Protein AF-0000000079626453 (afdb_homodimer)

Solvent-accessible surface area (backbone atoms only — not comparable to full-atom values): 11562 Å² total; per-residue (Å²): 127,90,68,77,88,69,75,55,65,27,82,83,72,41,66,35,32,84,44,73,35,74,47,90,89,42,62,71,36,34,29,32,26,29,63,34,60,88,45,90,85,46,85,47,57,88,36,72,42,75,69,50,76,83,73,51,73,63,58,44,51,49,51,51,49,52,51,50,51,42,52,50,51,54,51,48,48,53,50,49,52,51,52,53,50,51,52,51,51,50,53,53,52,55,50,56,71,74,100,127,91,68,78,89,69,73,55,66,27,84,82,72,40,64,34,32,83,46,71,35,76,48,90,90,41,62,70,35,33,28,34,27,30,61,35,58,87,46,89,85,46,85,49,57,88,38,73,43,75,69,48,75,84,74,52,72,63,61,43,51,49,50,51,48,51,52,50,51,42,51,50,50,52,52,50,48,53,52,49,52,52,51,51,50,52,51,53,49,52,53,52,50,56,48,56,71,74,99

Nearest PDB structures (foldseek):
  7jl5-assembly1_A  TM=8.145E-01  e=2.623E-02  Homo sapiens
  7fik-assembly1_B  TM=3.504E-01  e=2.185E+00  Xenopus laevis
  7jl5-assembly1_A  TM=8.143E-01  e=2.623E-02  Homo sapiens
  7fik-assembly1_B  TM=3.508E-01  e=2.185E+00  Xenopus laevis

pLDDT: mean 92.86, std 7.25, range [56.44, 98.44]

Organism: Gossypium tomentosum (NCBI:txid34277)

Foldseek 3Di:
DPDDPDFDAFPVRHGWDKDADCDLQGHRWIKTFFPCVVPPPDDGDPDIGTPDDGDDPVVSVVVVVVVVVVVVVVVVVVVVVVVVVVVVVVVVVVVVVVD/DPDDPDFDAFPVRHGWDKDADCDLQGHRWIKTFFPCVVPPPDDGDPDIGTPDDGDDPVVSVVVVVVVVVVVVVVVVVVVVVVVVVVVVVVVVVVVVVVD

Structure (mmCIF, N/CA/C/O backbone):
data_AF-0000000079626453-model_v1
#
loop_
_entity.id
_entity.type
_entity.pdbx_description
1 polymer 'GRF-type domain-containing protein'
#
loop_
_atom_site.group_PDB
_atom_site.id
_atom_site.type_symbol
_atom_site.label_atom_id
_atom_site.label_alt_id
_atom_site.label_comp_id
_atom_site.label_asym_id
_atom_site.label_entity_id
_atom_site.label_seq_id
_atom_site.pdbx_PDB_ins_code
_atom_site.Cartn_x
_atom_site.Cartn_y
_atom_site.Cartn_z
_atom_site.occupancy
_atom_site.B_iso_or_equiv
_atom_site.auth_seq_id
_atom_site.auth_comp_id
_atom_site.auth_asym_id
_atom_site.auth_atom_id
_atom_site.pdbx_PDB_model_num
ATOM 1 N N . MET A 1 1 ? -6.355 3.498 17.141 1 56.44 1 MET A N 1
ATOM 2 C CA . MET A 1 1 ? -7.23 4.184 16.188 1 56.44 1 MET A CA 1
ATOM 3 C C . MET A 1 1 ? -8.094 5.223 16.906 1 56.44 1 MET A C 1
ATOM 5 O O . MET A 1 1 ? -8.688 4.934 17.938 1 56.44 1 MET A O 1
ATOM 9 N N . ASP A 1 2 ? -7.734 6.551 16.688 1 68.75 2 ASP A N 1
ATOM 10 C CA . ASP A 1 2 ? -8.5 7.594 17.375 1 68.75 2 ASP A CA 1
ATOM 11 C C . ASP A 1 2 ? -9.992 7.469 17.078 1 68.75 2 ASP A C 1
ATOM 13 O O . ASP A 1 2 ? -10.398 7.48 15.914 1 68.75 2 ASP A O 1
ATOM 17 N N . MET A 1 3 ? -10.656 6.875 17.891 1 76.25 3 MET A N 1
ATOM 18 C CA . MET A 1 3 ? -12.109 6.785 17.781 1 76.25 3 MET A CA 1
ATOM 19 C C . MET A 1 3 ? -12.75 8.164 17.828 1 76.25 3 MET A C 1
ATOM 21 O O . MET A 1 3 ? -12.273 9.047 18.562 1 76.25 3 MET A O 1
ATOM 25 N N . PRO A 1 4 ? -13.719 8.344 16.875 1 82.38 4 PRO A N 1
ATOM 26 C CA . PRO A 1 4 ? -14.383 9.648 16.891 1 82.38 4 PRO A CA 1
ATOM 27 C C . PRO A 1 4 ? -15.078 9.938 18.219 1 82.38 4 PRO A C 1
ATOM 29 O O . PRO A 1 4 ? -15.742 9.062 18.781 1 82.38 4 PRO A O 1
ATOM 32 N N . GLU A 1 5 ? -14.844 10.961 18.812 1 84.81 5 GLU A N 1
ATOM 33 C CA . GLU A 1 5 ? -15.461 11.375 20.078 1 84.81 5 GLU A CA 1
ATOM 34 C C . GLU A 1 5 ? -16.953 11.672 19.891 1 84.81 5 GLU A C 1
ATOM 36 O O . GLU A 1 5 ? -17.766 11.359 20.75 1 84.81 5 GLU A O 1
ATOM 41 N N . VAL A 1 6 ? -17.266 12.266 18.875 1 91.06 6 VAL A N 1
ATOM 42 C CA . VAL A 1 6 ? -18.641 12.648 18.594 1 91.06 6 VAL A CA 1
ATOM 43 C C . VAL A 1 6 ? -19.047 12.109 17.219 1 91.06 6 VAL A C 1
ATOM 45 O O . VAL A 1 6 ? -18.328 12.281 16.234 1 91.06 6 VAL A O 1
ATOM 48 N N . ILE A 1 7 ? -20.094 11.414 17.281 1 95.06 7 ILE A N 1
ATOM 49 C CA . ILE A 1 7 ? -20.656 10.945 16.016 1 95.06 7 ILE A CA 1
ATOM 50 C C . ILE A 1 7 ? -21.75 11.898 15.555 1 95.06 7 ILE A C 1
ATOM 52 O O . ILE A 1 7 ? -22.766 12.062 16.234 1 95.06 7 ILE A O 1
ATOM 56 N N . PRO A 1 8 ? -21.531 12.5 14.43 1 96.69 8 PRO A N 1
ATOM 57 C CA . PRO A 1 8 ? -22.547 13.438 13.938 1 96.69 8 PRO A CA 1
ATOM 58 C C . PRO A 1 8 ? -23.844 12.75 13.539 1 96.69 8 PRO A C 1
ATOM 60 O O . PRO A 1 8 ? -23.875 11.523 13.383 1 96.69 8 PRO A O 1
ATOM 63 N N . VAL A 1 9 ? -24.891 13.602 13.516 1 96.94 9 VAL A N 1
ATOM 64 C CA . VAL A 1 9 ? -26.203 13.125 13.086 1 96.94 9 VAL A CA 1
ATOM 65 C C . VAL A 1 9 ? -26.422 13.477 11.617 1 96.94 9 VAL A C 1
ATOM 67 O O . VAL A 1 9 ? -26.156 14.609 11.195 1 96.94 9 VAL A O 1
ATOM 70 N N . CYS A 1 10 ? -26.766 12.422 10.836 1 97.44 10 CYS A N 1
ATOM 71 C CA . CYS A 1 10 ? -26.984 12.688 9.422 1 97.44 10 CYS A CA 1
ATOM 72 C C . CYS A 1 10 ? -28.312 13.414 9.203 1 97.44 10 CYS A C 1
ATOM 74 O O . CYS A 1 10 ? -28.969 13.805 10.172 1 97.44 10 CYS A O 1
ATOM 76 N N . PHE A 1 11 ? -28.703 13.641 7.938 1 96.94 11 PHE A N 1
ATOM 77 C CA . PHE A 1 11 ? -29.875 14.438 7.633 1 96.94 11 PHE A CA 1
ATOM 78 C C . PHE A 1 11 ? -31.156 13.68 7.977 1 96.94 11 PHE A C 1
ATOM 80 O O . PHE A 1 11 ? -32.219 14.273 8.086 1 96.94 11 PHE A O 1
ATOM 87 N N . CYS A 1 12 ? -31.031 12.367 8.156 1 95.19 12 CYS A N 1
ATOM 88 C CA . CYS A 1 12 ? -32.156 11.531 8.492 1 95.19 12 CYS A CA 1
ATOM 89 C C . CYS A 1 12 ? -32.469 11.57 9.992 1 95.19 12 CYS A C 1
ATOM 91 O O . CYS A 1 12 ? -33.5 11.078 10.445 1 95.19 12 CYS A O 1
ATOM 93 N N . GLY A 1 13 ? -31.578 12.117 10.734 1 95.62 13 GLY A N 1
ATOM 94 C CA . GLY A 1 13 ? -31.75 12.156 12.18 1 95.62 13 GLY A CA 1
ATOM 95 C C . GLY A 1 13 ? -31.125 10.969 12.883 1 95.62 13 GLY A C 1
ATOM 96 O O . GLY A 1 13 ? -31.391 10.727 14.062 1 95.62 13 GLY A O 1
ATOM 97 N N . ASP A 1 14 ? -30.281 10.25 12.234 1 95.19 14 ASP A N 1
ATOM 98 C CA . ASP A 1 14 ? -29.609 9.078 12.781 1 95.19 14 ASP A CA 1
ATOM 99 C C . ASP A 1 14 ? -28.109 9.312 12.891 1 95.19 14 ASP A C 1
ATOM 101 O O . ASP A 1 14 ? -27.547 10.18 12.219 1 95.19 14 ASP A O 1
ATOM 105 N N . PRO A 1 15 ? -27.547 8.578 13.828 1 95.88 15 PRO A N 1
ATOM 106 C CA . PRO A 1 15 ? -26.078 8.672 13.875 1 95.88 15 PRO A CA 1
ATOM 107 C C . PRO A 1 15 ? -25.422 8.289 12.547 1 95.88 15 PRO A C 1
ATOM 109 O O . PRO A 1 15 ? -25.812 7.297 11.93 1 95.88 15 PRO A O 1
ATOM 112 N N . ALA A 1 16 ? -24.453 9.172 12.094 1 97 16 ALA A N 1
ATOM 113 C CA . ALA A 1 16 ? -23.734 8.914 10.844 1 97 16 ALA A CA 1
ATOM 114 C C . ALA A 1 16 ? -22.797 7.73 10.984 1 97 16 ALA A C 1
ATOM 116 O O . ALA A 1 16 ? -22.469 7.312 12.094 1 97 16 ALA A O 1
ATOM 117 N N . LYS A 1 17 ? -22.406 7.141 9.875 1 95.69 17 LYS A N 1
ATOM 118 C CA . LYS A 1 17 ? -21.484 6.016 9.82 1 95.69 17 LYS A CA 1
ATOM 119 C C . LYS A 1 17 ? -20.094 6.465 9.367 1 95.69 17 LYS A C 1
ATOM 121 O O . LYS A 1 17 ? -19.969 7.277 8.445 1 95.69 17 LYS A O 1
ATOM 126 N N . LEU A 1 18 ? -19.078 6.023 10.117 1 96.06 18 LEU A N 1
ATOM 127 C CA . LEU A 1 18 ? -17.703 6.316 9.734 1 96.06 18 LEU A CA 1
ATOM 128 C C . LEU A 1 18 ? -17.203 5.309 8.711 1 96.06 18 LEU A C 1
ATOM 130 O O . LEU A 1 18 ? -17.141 4.105 8.984 1 96.06 18 LEU A O 1
ATOM 134 N N . SER A 1 19 ? -16.875 5.828 7.492 1 95.12 19 SER A N 1
ATOM 135 C CA . SER A 1 19 ? -16.375 5 6.402 1 95.12 19 SER A CA 1
ATOM 136 C C . SER A 1 19 ? -14.992 5.465 5.945 1 95.12 19 SER A C 1
ATOM 138 O O . SER A 1 19 ? -14.484 6.473 6.434 1 95.12 19 SER A O 1
ATOM 140 N N . MET A 1 20 ? -14.383 4.602 5.086 1 95.62 20 MET A N 1
ATOM 141 C CA . MET A 1 20 ? -13.062 4.93 4.547 1 95.62 20 MET A CA 1
ATOM 142 C C . MET A 1 20 ? -13.125 5.094 3.033 1 95.62 20 MET A C 1
ATOM 144 O O . MET A 1 20 ? -13.734 4.277 2.338 1 95.62 20 MET A O 1
ATOM 148 N N . SER A 1 21 ? -12.586 6.168 2.539 1 97.12 21 SER A N 1
ATOM 149 C CA . SER A 1 21 ? -12.516 6.422 1.103 1 97.12 21 SER A CA 1
ATOM 150 C C . SER A 1 21 ? -11.32 5.711 0.475 1 97.12 21 SER A C 1
ATOM 152 O O . SER A 1 21 ? -10.234 5.695 1.051 1 97.12 21 SER A O 1
ATOM 154 N N . TRP A 1 22 ? -11.516 5.199 -0.709 1 96.38 22 TRP A N 1
ATOM 155 C CA . TRP A 1 22 ? -10.43 4.582 -1.465 1 96.38 22 TRP A CA 1
ATOM 156 C C . TRP A 1 22 ? -10.383 5.125 -2.887 1 96.38 22 TRP A C 1
ATOM 158 O O . TRP A 1 22 ? -9.859 4.469 -3.793 1 96.38 22 TRP A O 1
ATOM 168 N N . SER A 1 23 ? -10.969 6.316 -3.008 1 96.06 23 SER A N 1
ATOM 169 C CA . SER A 1 23 ? -10.844 6.992 -4.297 1 96.06 23 SER A CA 1
ATOM 170 C C . SER A 1 23 ? -9.406 7.434 -4.555 1 96.06 23 SER A C 1
ATOM 172 O O . SER A 1 23 ? -8.609 7.539 -3.621 1 96.06 23 SER A O 1
ATOM 174 N N . ASP A 1 24 ? -8.992 7.801 -5.742 1 95.44 24 ASP A N 1
ATOM 175 C CA . ASP A 1 24 ? -7.633 8.203 -6.094 1 95.44 24 ASP A CA 1
ATOM 176 C C . ASP A 1 24 ? -7.246 9.5 -5.387 1 95.44 24 ASP A C 1
ATOM 178 O O . ASP A 1 24 ? -6.074 9.719 -5.07 1 95.44 24 ASP A O 1
ATOM 182 N N . ASP A 1 25 ? -8.172 10.258 -5.133 1 95.81 25 ASP A N 1
ATOM 183 C CA . ASP A 1 25 ? -7.887 11.57 -4.562 1 95.81 25 ASP A CA 1
ATOM 184 C C . ASP A 1 25 ? -7.777 11.492 -3.039 1 95.81 25 ASP A C 1
ATOM 186 O O . ASP A 1 25 ? -7.137 12.344 -2.416 1 95.81 25 ASP A O 1
ATOM 190 N N . ASN A 1 26 ? -8.422 10.523 -2.416 1 96.62 26 ASN A N 1
ATOM 191 C CA . ASN A 1 26 ? -8.484 10.453 -0.96 1 96.62 26 ASN A CA 1
ATOM 192 C C . ASN A 1 26 ? -8.391 9.008 -0.47 1 96.62 26 ASN A C 1
ATOM 194 O O . ASN A 1 26 ? -9.266 8.539 0.254 1 96.62 26 ASN A O 1
ATOM 198 N N . PRO A 1 27 ? -7.32 8.367 -0.807 1 97.19 27 PRO A N 1
ATOM 199 C CA . PRO A 1 27 ? -7.211 6.977 -0.349 1 97.19 27 PRO A CA 1
ATOM 200 C C . PRO A 1 27 ? -6.961 6.871 1.154 1 97.19 27 PRO A C 1
ATOM 202 O O . PRO A 1 27 ? -6.055 7.523 1.682 1 97.19 27 PRO A O 1
ATOM 205 N N . GLY A 1 28 ? -7.809 6.105 1.806 1 96.19 28 GLY A N 1
ATOM 206 C CA . GLY A 1 28 ? -7.594 5.832 3.219 1 96.19 28 GLY A CA 1
ATOM 207 C C . GLY A 1 28 ? -8.148 6.914 4.125 1 96.19 28 GLY A C 1
ATOM 208 O O . GLY A 1 28 ? -8.031 6.824 5.352 1 96.19 28 GLY A O 1
ATOM 209 N N . ARG A 1 29 ? -8.695 7.996 3.561 1 96.5 29 ARG A N 1
ATOM 210 C CA . ARG A 1 29 ? -9.266 9.078 4.352 1 96.5 29 ARG A CA 1
ATOM 211 C C . ARG A 1 29 ? -10.656 8.711 4.863 1 96.5 29 ARG A C 1
ATOM 213 O O . ARG A 1 29 ? -11.469 8.156 4.121 1 96.5 29 ARG A O 1
ATOM 220 N N . ARG A 1 30 ? -10.891 9.094 6.098 1 96.81 30 ARG A N 1
ATOM 221 C CA . ARG A 1 30 ? -12.18 8.719 6.68 1 96.81 30 ARG A CA 1
ATOM 222 C C . ARG A 1 30 ? -13.195 9.852 6.547 1 96.81 30 ARG A C 1
ATOM 224 O O . ARG A 1 30 ? -12.82 11.023 6.52 1 96.81 30 ARG A O 1
ATOM 231 N N . PHE A 1 31 ? -14.477 9.383 6.484 1 97.44 31 PHE A N 1
ATOM 232 C CA . PHE A 1 31 ? -15.578 10.328 6.379 1 97.44 31 PHE A CA 1
ATOM 233 C C . PHE A 1 31 ? -16.828 9.766 7.039 1 97.44 31 PHE A C 1
ATOM 235 O O . PHE A 1 31 ? -16.969 8.555 7.199 1 97.44 31 PHE A O 1
ATOM 242 N N . PHE A 1 32 ? -17.656 10.641 7.465 1 97.56 32 PHE A N 1
ATOM 243 C CA . PHE A 1 32 ? -18.984 10.281 7.953 1 97.56 32 PHE A CA 1
ATOM 244 C C . PHE A 1 32 ? -20.016 10.359 6.836 1 97.56 32 PHE A C 1
ATOM 246 O O . PHE A 1 32 ? -20.031 11.328 6.066 1 97.56 32 PHE A O 1
ATOM 253 N N . GLY A 1 33 ? -20.781 9.273 6.75 1 97.19 33 GLY A N 1
ATOM 254 C CA . GLY A 1 33 ? -21.938 9.234 5.852 1 97.19 33 GLY A CA 1
ATOM 255 C C . GLY A 1 33 ? -23.172 8.648 6.496 1 97.19 33 GLY A C 1
ATOM 256 O O . GLY A 1 33 ? -23.125 8.18 7.633 1 97.19 33 GLY A O 1
ATOM 257 N N . CYS A 1 34 ? -24.188 8.758 5.711 1 97.56 34 CYS A N 1
ATOM 258 C CA . CYS A 1 34 ? -25.453 8.211 6.199 1 97.56 34 CYS A CA 1
ATOM 259 C C . CYS A 1 34 ? -25.312 6.715 6.473 1 97.56 34 CYS A C 1
ATOM 261 O O . CYS A 1 34 ? -24.75 5.98 5.664 1 97.56 34 CYS A O 1
ATOM 263 N N . ASN A 1 35 ? -25.859 6.363 7.59 1 93.94 35 ASN A N 1
ATOM 264 C CA . ASN A 1 35 ? -25.75 4.973 8.016 1 93.94 35 ASN A CA 1
ATOM 265 C C . ASN A 1 35 ? -26.594 4.043 7.145 1 93.94 35 ASN A C 1
ATOM 267 O O . ASN A 1 35 ? -26.422 2.824 7.18 1 93.94 35 ASN A O 1
ATOM 271 N N . GLN A 1 36 ? -27.375 4.668 6.316 1 93.25 36 GLN A N 1
ATOM 272 C CA . GLN A 1 36 ? -28.234 3.865 5.453 1 93.25 36 GLN A CA 1
ATOM 273 C C . GLN A 1 36 ? -27.578 3.619 4.098 1 93.25 36 GLN A C 1
ATOM 275 O O . GLN A 1 36 ? -28.172 2.984 3.223 1 93.25 36 GLN A O 1
ATOM 280 N N . PHE A 1 37 ? -26.438 4.191 3.973 1 88.94 37 PHE A N 1
ATOM 281 C CA . PHE A 1 37 ? -25.734 3.943 2.721 1 88.94 37 PHE A CA 1
ATOM 282 C C . PHE A 1 37 ? -25.531 2.451 2.5 1 88.94 37 PHE A C 1
ATOM 284 O O . PHE A 1 37 ? -25.016 1.753 3.379 1 88.94 37 PHE A O 1
ATOM 291 N N . GLY A 1 38 ? -25.984 1.996 1.421 1 85.44 38 GLY A N 1
ATOM 292 C CA . GLY A 1 38 ? -25.906 0.581 1.097 1 85.44 38 GLY A CA 1
ATOM 293 C C . GLY A 1 38 ? -27.109 -0.211 1.555 1 85.44 38 GLY A C 1
ATOM 294 O O . GLY A 1 38 ? -27.203 -1.417 1.318 1 85.44 38 GLY A O 1
ATOM 295 N N . SER A 1 39 ? -27.922 0.465 2.262 1 85.94 39 SER A N 1
ATOM 296 C CA . SER A 1 39 ? -29.141 -0.212 2.725 1 85.94 39 SER A CA 1
ATOM 297 C C . SER A 1 39 ? -30.078 -0.506 1.565 1 85.94 39 SER A C 1
ATOM 299 O O . SER A 1 39 ? -30.188 0.284 0.625 1 85.94 39 SER A O 1
ATOM 301 N N . ARG A 1 40 ? -30.672 -1.672 1.644 1 88.62 40 ARG A N 1
ATOM 302 C CA . ARG A 1 40 ? -31.672 -2.037 0.644 1 88.62 40 ARG A CA 1
ATOM 303 C C . ARG A 1 40 ? -33.062 -1.521 1.034 1 88.62 40 ARG A C 1
ATOM 305 O O . ARG A 1 40 ? -33.938 -1.449 0.196 1 88.62 40 ARG A O 1
ATOM 312 N N . PHE A 1 41 ? -33.25 -1.115 2.186 1 85.56 41 PHE A N 1
ATOM 313 C CA . PHE A 1 41 ? -34.562 -0.842 2.729 1 85.56 41 PHE A CA 1
ATOM 314 C C . PHE A 1 41 ? -34.844 0.655 2.73 1 85.56 41 PHE A C 1
ATOM 316 O O . PHE A 1 41 ? -36 1.074 2.504 1 85.56 41 PHE A O 1
ATOM 323 N N . ARG A 1 42 ? -33.875 1.524 2.967 1 87.44 42 ARG A N 1
ATOM 324 C CA . ARG A 1 42 ? -34.062 2.969 3.064 1 87.44 42 ARG A CA 1
ATOM 325 C C . ARG A 1 42 ? -33.062 3.715 2.191 1 87.44 42 ARG A C 1
ATOM 327 O O . ARG A 1 42 ? -31.875 3.369 2.162 1 87.44 42 ARG A O 1
ATOM 334 N N . LYS A 1 43 ? -33.656 4.688 1.516 1 91.56 43 LYS A N 1
ATOM 335 C CA . LYS A 1 43 ? -32.781 5.539 0.708 1 91.56 43 LYS A CA 1
ATOM 336 C C . LYS A 1 43 ? -31.875 6.383 1.589 1 91.56 43 LYS A C 1
ATOM 338 O O . LYS A 1 43 ? -32.344 7.035 2.527 1 91.56 43 LYS A O 1
ATOM 343 N N . PRO A 1 44 ? -30.641 6.301 1.377 1 94.25 44 PRO A N 1
ATOM 344 C CA . PRO A 1 44 ? -29.719 7.113 2.184 1 94.25 44 PRO A CA 1
ATOM 345 C C . PRO A 1 44 ? -29.844 8.609 1.886 1 94.25 44 PRO A C 1
ATOM 347 O O . PRO A 1 44 ? -30.234 8.992 0.777 1 94.25 44 PRO A O 1
ATOM 350 N N . CYS A 1 45 ? -29.641 9.352 2.885 1 96.75 45 CYS A N 1
ATOM 351 C CA . CYS A 1 45 ? -29.547 10.781 2.627 1 96.75 45 CYS A CA 1
ATOM 352 C C . CYS A 1 45 ? -28.172 11.133 2.059 1 96.75 45 CYS A C 1
ATOM 354 O O . CYS A 1 45 ? -27.344 10.25 1.838 1 96.75 45 CYS A O 1
ATOM 356 N N . ARG A 1 46 ? -27.984 12.477 1.801 1 95.69 46 ARG A N 1
ATOM 357 C CA . ARG A 1 46 ? -26.75 12.891 1.134 1 95.69 46 ARG A CA 1
ATOM 358 C C . ARG A 1 46 ? -25.766 13.508 2.127 1 95.69 46 ARG A C 1
ATOM 360 O O . ARG A 1 46 ? -24.953 14.352 1.755 1 95.69 46 ARG A O 1
ATOM 367 N N . PHE A 1 47 ? -25.953 13.148 3.4 1 97.75 47 PHE A N 1
ATOM 368 C CA . PHE A 1 47 ? -25.047 13.656 4.414 1 97.75 47 PHE A CA 1
ATOM 369 C C . PHE A 1 47 ? -23.625 13.172 4.156 1 97.75 47 PHE A C 1
ATOM 371 O O . PHE A 1 47 ? -23.406 11.984 3.91 1 97.75 47 PHE A O 1
ATOM 378 N N . PHE A 1 48 ? -22.703 14.047 4.234 1 97.94 48 PHE A N 1
ATOM 379 C CA . PHE A 1 48 ? -21.281 13.75 4.039 1 97.94 48 PHE A CA 1
ATOM 380 C C . PHE A 1 48 ? -20.406 14.758 4.773 1 97.94 48 PHE A C 1
ATOM 382 O O . PHE A 1 48 ? -20.641 15.969 4.68 1 97.94 48 PHE A O 1
ATOM 389 N N . SER A 1 49 ? -19.453 14.156 5.555 1 97 49 SER A N 1
ATOM 390 C CA . SER A 1 49 ? -18.5 15.016 6.242 1 97 49 SER A CA 1
ATOM 391 C C . SER A 1 49 ? -17.156 14.312 6.426 1 97 49 SER A C 1
ATOM 393 O O . SER A 1 49 ? -17.094 13.219 6.984 1 97 49 SER A O 1
ATOM 395 N N . TRP A 1 50 ? -16.125 15.109 6.02 1 96.94 50 TRP A N 1
ATOM 396 C CA . TRP A 1 50 ? -14.812 14.523 6.23 1 96.94 50 TRP A CA 1
ATOM 397 C C . TRP A 1 50 ? -14.469 14.469 7.715 1 96.94 50 TRP A C 1
ATOM 399 O O . TRP A 1 50 ? -14.75 15.414 8.453 1 96.94 50 TRP A O 1
ATOM 409 N N . PHE A 1 51 ? -13.984 13.305 8.102 1 96.31 51 PHE A N 1
ATOM 410 C CA . PHE A 1 51 ? -13.492 13.148 9.461 1 96.31 51 PHE A CA 1
ATOM 411 C C . PHE A 1 51 ? -12.008 13.484 9.547 1 96.31 51 PHE A C 1
ATOM 413 O O . PHE A 1 51 ? -11.578 14.195 10.461 1 96.31 51 PHE A O 1
ATOM 420 N N . ASP A 1 52 ? -11.234 13.016 8.555 1 95.38 52 ASP A N 1
ATOM 421 C CA . ASP A 1 52 ? -9.789 13.25 8.508 1 95.38 52 ASP A CA 1
ATOM 422 C C . ASP A 1 52 ? -9.453 14.453 7.625 1 95.38 52 ASP A C 1
ATOM 424 O O . ASP A 1 52 ? -10.195 14.766 6.688 1 95.38 52 ASP A O 1
ATOM 428 N N . PRO A 1 53 ? -8.344 15.117 7.98 1 93.56 53 PRO A N 1
ATOM 429 C CA . PRO A 1 53 ? -7.871 16.172 7.074 1 93.56 53 PRO A CA 1
ATOM 430 C C . PRO A 1 53 ? -7.379 15.617 5.738 1 93.56 53 PRO A C 1
ATOM 432 O O . PRO A 1 53 ? -7.211 14.406 5.59 1 93.56 53 PRO A O 1
ATOM 435 N N . PRO A 1 54 ? -7.223 16.547 4.762 1 94.38 54 PRO A N 1
ATOM 436 C CA . PRO A 1 54 ? -6.684 16.094 3.475 1 94.38 54 PRO A CA 1
ATOM 437 C C . PRO A 1 54 ? -5.277 15.516 3.596 1 94.38 54 PRO A C 1
ATOM 439 O O . PRO A 1 54 ? -4.52 15.898 4.488 1 94.38 54 PRO A O 1
ATOM 442 N N . LEU A 1 55 ? -5.02 14.648 2.703 1 93.94 55 LEU A N 1
ATOM 443 C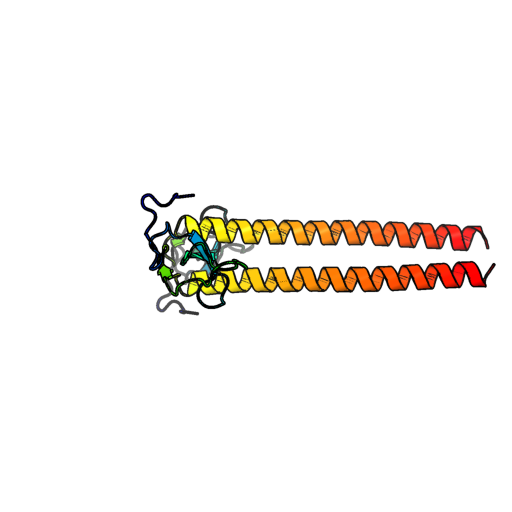 CA . LEU A 1 55 ? -3.672 14.094 2.631 1 93.94 55 LEU A CA 1
ATOM 444 C C . LEU A 1 55 ? -2.713 15.07 1.966 1 93.94 55 LEU A C 1
ATOM 446 O O . LEU A 1 55 ? -3.135 15.906 1.159 1 93.94 55 LEU A O 1
ATOM 450 N N . THR A 1 56 ? -1.439 14.945 2.33 1 92.88 56 THR A N 1
ATOM 451 C CA . THR A 1 56 ? -0.442 15.664 1.551 1 92.88 56 THR A CA 1
ATOM 452 C C . THR A 1 56 ? -0.279 15.047 0.167 1 92.88 56 THR A C 1
ATOM 454 O O . THR A 1 56 ? -0.573 13.867 -0.026 1 92.88 56 THR A O 1
ATOM 457 N N . PRO A 1 57 ? 0.078 15.875 -0.781 1 92.69 57 PRO A N 1
ATOM 458 C CA . PRO A 1 57 ? 0.308 15.32 -2.113 1 92.69 57 PRO A CA 1
ATOM 459 C C . PRO A 1 57 ? 1.252 14.117 -2.094 1 92.69 57 PRO A C 1
ATOM 461 O O . PRO A 1 57 ? 1.008 13.125 -2.785 1 92.69 57 PRO A O 1
ATOM 464 N N . ARG A 1 58 ? 2.24 14.164 -1.305 1 93.06 58 ARG A N 1
ATOM 465 C CA . ARG A 1 58 ? 3.219 13.086 -1.228 1 93.06 58 ARG A CA 1
ATOM 466 C C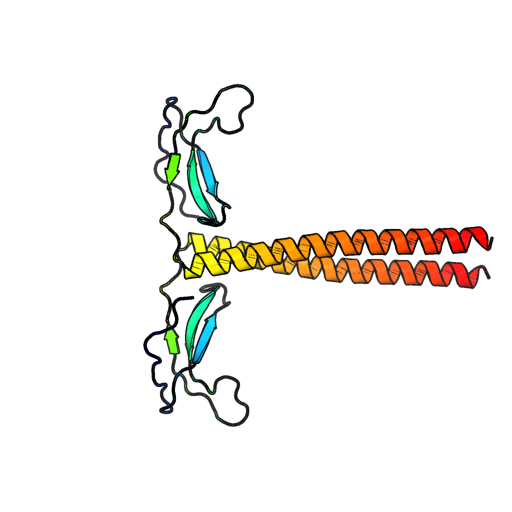 . ARG A 1 58 ? 2.586 11.812 -0.678 1 93.06 58 ARG A C 1
ATOM 468 O O . ARG A 1 58 ? 2.74 10.734 -1.26 1 93.06 58 ARG A O 1
ATOM 475 N N . SER A 1 59 ? 1.943 11.961 0.473 1 93.62 59 SER A N 1
ATOM 476 C CA . SER A 1 59 ? 1.332 10.781 1.073 1 93.62 59 SER A CA 1
ATOM 477 C C . SER A 1 59 ? 0.309 10.148 0.134 1 93.62 59 SER A C 1
ATOM 479 O O . SER A 1 59 ? 0.194 8.922 0.065 1 93.62 59 SER A O 1
ATOM 481 N N . ARG A 1 60 ? -0.392 10.984 -0.575 1 95.25 60 ARG A N 1
ATOM 482 C CA . ARG A 1 60 ? -1.352 10.484 -1.557 1 95.25 60 ARG A CA 1
ATOM 483 C C . ARG A 1 60 ? -0.656 9.664 -2.637 1 95.25 60 ARG A C 1
ATOM 485 O O . ARG A 1 60 ? -1.118 8.578 -2.992 1 95.25 60 ARG A O 1
ATOM 492 N N . MET A 1 61 ? 0.395 10.148 -3.145 1 95.81 61 MET A N 1
ATOM 493 C CA . MET A 1 61 ? 1.151 9.469 -4.191 1 95.81 61 MET A CA 1
ATOM 494 C C . MET A 1 61 ? 1.679 8.125 -3.695 1 95.81 61 MET A C 1
ATOM 496 O O . MET A 1 61 ? 1.596 7.121 -4.402 1 95.81 61 MET A O 1
ATOM 500 N N . VAL A 1 62 ? 2.152 8.141 -2.516 1 97 62 VAL A N 1
ATOM 501 C CA . VAL A 1 62 ? 2.715 6.914 -1.951 1 97 62 VAL A CA 1
ATOM 502 C C . VAL A 1 62 ? 1.61 5.875 -1.768 1 97 62 VAL A C 1
ATOM 504 O O . VAL A 1 62 ? 1.777 4.711 -2.139 1 97 62 VAL A O 1
ATOM 507 N N . LEU A 1 63 ? 0.536 6.27 -1.263 1 97.75 63 LEU A N 1
ATOM 508 C CA . LEU A 1 63 ? -0.594 5.371 -1.049 1 97.75 63 LEU A CA 1
ATOM 509 C C . LEU A 1 63 ? -1.107 4.82 -2.373 1 97.75 63 LEU A C 1
ATOM 511 O O . LEU A 1 63 ? -1.364 3.619 -2.494 1 97.75 63 LEU A O 1
ATOM 515 N N . LEU A 1 64 ? -1.233 5.703 -3.332 1 97.69 64 LEU A N 1
ATOM 516 C CA . LEU A 1 64 ? -1.692 5.254 -4.645 1 97.69 64 LEU A CA 1
ATOM 517 C C . LEU A 1 64 ? -0.699 4.277 -5.262 1 97.69 64 LEU A C 1
ATOM 519 O O . LEU A 1 64 ? -1.099 3.299 -5.898 1 97.69 64 LEU A O 1
ATOM 523 N N . GLY A 1 65 ? 0.527 4.523 -5.051 1 97.94 65 GLY A N 1
ATOM 524 C CA . GLY A 1 65 ? 1.55 3.609 -5.535 1 97.94 65 GLY A CA 1
ATOM 525 C C . GLY A 1 65 ? 1.456 2.229 -4.91 1 97.94 65 GLY A C 1
ATOM 526 O O . GLY A 1 65 ? 1.521 1.219 -5.617 1 97.94 65 GLY A O 1
ATOM 527 N N . LEU A 1 66 ? 1.271 2.256 -3.627 1 97.94 66 LEU A N 1
ATOM 528 C CA . LEU A 1 66 ? 1.147 0.988 -2.916 1 97.94 66 LEU A CA 1
ATOM 529 C C . LEU A 1 66 ? -0.111 0.243 -3.35 1 97.94 66 LEU A C 1
ATOM 531 O O . LEU A 1 66 ? -0.083 -0.977 -3.533 1 97.94 66 LEU A O 1
ATOM 535 N N . LEU A 1 67 ? -1.161 0.904 -3.535 1 98.06 67 LEU A N 1
ATOM 536 C CA . LEU A 1 67 ? -2.404 0.29 -3.992 1 98.06 67 LEU A CA 1
ATOM 537 C C . LEU A 1 67 ? -2.238 -0.295 -5.391 1 98.06 67 LEU A C 1
ATOM 539 O O . LEU A 1 67 ? -2.717 -1.397 -5.668 1 98.06 67 LEU A O 1
ATOM 543 N N . LYS A 1 68 ? -1.632 0.451 -6.219 1 98.19 68 LYS A N 1
ATOM 544 C CA . LYS A 1 68 ? -1.373 -0.046 -7.566 1 98.19 68 LYS A CA 1
ATOM 545 C C . LYS A 1 68 ? -0.512 -1.306 -7.531 1 98.19 68 LYS A C 1
ATOM 547 O O . LYS A 1 68 ? -0.778 -2.266 -8.258 1 98.19 68 LYS A O 1
ATOM 552 N N . LYS A 1 69 ? 0.516 -1.293 -6.762 1 98.44 69 LYS A N 1
ATOM 553 C CA . LYS A 1 69 ? 1.375 -2.465 -6.625 1 98.44 69 LYS A CA 1
ATOM 554 C C . LYS A 1 69 ? 0.59 -3.664 -6.102 1 98.44 69 LYS A C 1
ATOM 556 O O . LYS A 1 69 ? 0.775 -4.789 -6.574 1 98.44 69 LYS A O 1
ATOM 561 N N . LEU A 1 70 ? -0.222 -3.357 -5.18 1 98.06 70 LEU A N 1
ATOM 562 C CA . LEU A 1 70 ? -1.064 -4.414 -4.629 1 98.06 70 LEU A CA 1
ATOM 563 C C . LEU A 1 70 ? -1.953 -5.02 -5.707 1 98.06 70 LEU A C 1
ATOM 565 O O . LEU A 1 70 ? -2.039 -6.242 -5.832 1 98.06 70 LEU A O 1
ATOM 569 N N . ARG A 1 71 ? -2.582 -4.23 -6.449 1 97.12 71 ARG A N 1
ATOM 570 C CA . ARG A 1 71 ? -3.455 -4.695 -7.52 1 97.12 71 ARG A CA 1
ATOM 571 C C . ARG A 1 71 ? -2.672 -5.492 -8.562 1 97.12 71 ARG A C 1
ATOM 573 O O . ARG A 1 71 ? -3.129 -6.539 -9.023 1 97.12 71 ARG A O 1
ATOM 580 N N . THR A 1 72 ? -1.55 -5.051 -8.906 1 97.94 72 THR A N 1
ATOM 581 C CA . THR A 1 72 ? -0.707 -5.727 -9.891 1 97.94 72 THR A CA 1
ATOM 582 C C . THR A 1 72 ? -0.301 -7.113 -9.391 1 97.94 72 THR A C 1
ATOM 584 O O . THR A 1 72 ? -0.345 -8.086 -10.148 1 97.94 72 THR A O 1
ATOM 587 N N . LEU A 1 73 ? 0.056 -7.16 -8.141 1 97.88 73 LEU A N 1
ATOM 588 C CA . LEU A 1 73 ? 0.452 -8.438 -7.555 1 97.88 73 LEU A CA 1
ATOM 589 C C . LEU A 1 73 ? -0.722 -9.406 -7.527 1 97.88 73 LEU A C 1
ATOM 591 O O . LEU A 1 73 ? -0.554 -10.602 -7.805 1 97.88 73 LEU A O 1
ATOM 595 N N . GLU A 1 74 ? -1.853 -8.953 -7.203 1 97.62 74 GLU A N 1
ATOM 596 C CA . GLU A 1 74 ? -3.045 -9.789 -7.195 1 97.62 74 GLU A CA 1
ATOM 597 C C . GLU A 1 74 ? -3.361 -10.312 -8.594 1 97.62 74 GLU A C 1
ATOM 599 O O . GLU A 1 74 ? -3.672 -11.492 -8.766 1 97.62 74 GLU A O 1
ATOM 604 N N . ASP A 1 75 ? -3.271 -9.43 -9.555 1 97.81 75 ASP A N 1
ATOM 605 C CA . ASP A 1 75 ? -3.506 -9.836 -10.938 1 97.81 75 ASP A CA 1
ATOM 606 C C . ASP A 1 75 ? -2.471 -10.859 -11.391 1 97.81 75 ASP A C 1
ATOM 608 O O . ASP A 1 75 ? -2.807 -11.82 -12.078 1 97.81 75 ASP A O 1
ATOM 612 N N . ALA A 1 76 ? -1.226 -10.617 -11.047 1 96.75 76 ALA A N 1
ATOM 613 C CA . ALA A 1 76 ? -0.163 -11.562 -11.391 1 96.75 76 ALA A CA 1
ATOM 614 C C . ALA A 1 76 ? -0.425 -12.93 -10.766 1 96.75 76 ALA A C 1
ATOM 616 O O . ALA A 1 76 ? -0.248 -13.961 -11.43 1 96.75 76 ALA A O 1
ATOM 617 N N . ARG A 1 77 ? -0.825 -12.906 -9.562 1 95.94 77 ARG A N 1
ATOM 618 C CA . ARG A 1 77 ? -1.137 -14.148 -8.875 1 95.94 77 ARG A CA 1
ATOM 619 C C . ARG A 1 77 ? -2.248 -14.906 -9.594 1 95.94 77 ARG A C 1
ATOM 621 O O . ARG A 1 77 ? -2.16 -16.125 -9.773 1 95.94 77 ARG A O 1
ATOM 628 N N . LYS A 1 78 ? -3.273 -14.203 -10.016 1 96.25 78 LYS A N 1
ATOM 629 C CA . LYS A 1 78 ? -4.391 -14.805 -10.742 1 96.25 78 LYS A CA 1
ATOM 630 C C . LYS A 1 78 ? -3.926 -15.398 -12.07 1 96.25 78 LYS A C 1
ATOM 632 O O . LYS A 1 78 ? -4.305 -16.516 -12.422 1 96.25 78 LYS A O 1
ATOM 637 N N . ARG A 1 79 ? -3.111 -14.703 -12.75 1 95.81 79 ARG A N 1
ATOM 638 C CA . ARG A 1 79 ? -2.574 -15.164 -14.023 1 95.81 79 ARG A CA 1
ATOM 639 C C . ARG A 1 79 ? -1.731 -16.422 -13.844 1 95.81 79 ARG A C 1
ATOM 641 O O . ARG A 1 79 ? -1.888 -17.391 -14.586 1 95.81 79 ARG A O 1
ATOM 648 N N . GLU A 1 80 ? -0.864 -16.359 -12.859 1 95 80 GLU A N 1
ATOM 649 C CA . GLU A 1 80 ? -0.003 -17.5 -12.578 1 95 80 GLU A CA 1
ATOM 650 C C . GLU A 1 80 ? -0.827 -18.734 -12.227 1 95 80 GLU A C 1
ATOM 652 O O . GLU A 1 80 ? -0.549 -19.828 -12.711 1 95 80 GLU A O 1
ATOM 657 N N . ARG A 1 81 ? -1.851 -18.547 -11.438 1 93.56 81 ARG A N 1
ATOM 658 C CA . ARG A 1 81 ? -2.715 -19.656 -11.062 1 93.56 81 ARG A CA 1
ATOM 659 C C . ARG A 1 81 ? -3.365 -20.281 -12.297 1 93.56 81 ARG A C 1
ATOM 661 O O . ARG A 1 81 ? -3.441 -21.5 -12.414 1 93.56 81 ARG A O 1
ATOM 668 N N . ARG A 1 82 ? -3.793 -19.469 -13.156 1 95.75 82 ARG A N 1
ATOM 669 C CA . ARG A 1 82 ? -4.402 -19.953 -14.398 1 95.75 82 ARG A CA 1
ATOM 670 C C . ARG A 1 82 ? -3.393 -20.719 -15.234 1 95.75 82 ARG A C 1
ATOM 672 O O . ARG A 1 82 ? -3.711 -21.781 -15.773 1 95.75 82 ARG A O 1
ATOM 679 N N . THR A 1 83 ? -2.229 -20.094 -15.344 1 94.62 83 THR A N 1
ATOM 680 C CA . THR A 1 83 ? -1.184 -20.719 -16.156 1 94.62 83 THR A CA 1
ATOM 681 C C . THR A 1 83 ? -0.789 -22.078 -15.562 1 94.62 83 THR A C 1
ATOM 683 O O . THR A 1 83 ? -0.686 -23.062 -16.297 1 94.62 83 THR A O 1
ATOM 686 N N . TRP A 1 84 ? -0.613 -22.156 -14.266 1 93.19 84 TRP A N 1
ATOM 687 C CA . TRP A 1 84 ? -0.22 -23.406 -13.625 1 93.19 84 TRP A CA 1
ATOM 688 C C . TRP A 1 84 ? -1.32 -24.453 -13.75 1 93.19 84 TRP A C 1
ATOM 690 O O . TRP A 1 84 ? -1.036 -25.641 -13.922 1 93.19 84 TRP A O 1
ATOM 700 N N . PHE A 1 85 ? -2.572 -24.109 -13.695 1 92.56 85 PHE A N 1
ATOM 701 C CA . PHE A 1 85 ? -3.701 -25.016 -13.898 1 92.56 85 PHE A CA 1
ATOM 702 C C . PHE A 1 85 ? -3.695 -25.578 -15.312 1 92.56 85 PHE A C 1
ATOM 704 O O . PHE A 1 85 ? -3.867 -26.797 -15.5 1 92.56 85 PHE A O 1
ATOM 711 N N . LEU A 1 86 ? -3.479 -24.75 -16.297 1 94.69 86 LEU A N 1
ATOM 712 C CA . LEU A 1 86 ? -3.428 -25.188 -17.688 1 94.69 86 LEU A CA 1
ATOM 713 C C . LEU A 1 86 ? -2.279 -26.156 -17.906 1 94.69 86 LEU A C 1
ATOM 715 O O . LEU A 1 86 ? -2.451 -27.188 -18.578 1 94.69 86 LEU A O 1
ATOM 719 N N . VAL A 1 87 ? -1.123 -25.797 -17.312 1 93.81 87 VAL A N 1
ATOM 720 C CA . VAL A 1 87 ? 0.041 -26.672 -17.438 1 93.81 87 VAL A CA 1
ATOM 721 C C . VAL A 1 87 ? -0.259 -28.031 -16.797 1 93.81 87 VAL A C 1
ATOM 723 O O . VAL A 1 87 ? 0.045 -29.078 -17.359 1 93.81 87 VAL A O 1
ATOM 726 N N . LEU A 1 88 ? -0.867 -28.047 -15.617 1 90.12 88 LEU A N 1
ATOM 727 C CA . LEU A 1 88 ? -1.233 -29.281 -14.922 1 90.12 88 LEU A CA 1
ATOM 728 C C . LEU A 1 88 ? -2.221 -30.094 -15.742 1 90.12 88 LEU A C 1
ATOM 730 O O . LEU A 1 88 ? -2.086 -31.312 -15.852 1 90.12 88 LEU A O 1
ATOM 734 N N . VAL A 1 89 ? -3.201 -29.438 -16.422 1 91.19 89 VAL A N 1
ATOM 735 C CA . VAL A 1 89 ? -4.195 -30.109 -17.25 1 91.19 89 VAL A CA 1
ATOM 736 C C . VAL A 1 89 ? -3.521 -30.734 -18.453 1 91.19 89 VAL A C 1
ATOM 738 O O . VAL A 1 89 ? -3.791 -31.891 -18.797 1 91.19 89 VAL A O 1
ATOM 741 N N . ILE A 1 90 ? -2.596 -30 -19.094 1 92.12 90 ILE A N 1
ATOM 742 C CA . ILE A 1 90 ? -1.904 -30.469 -20.281 1 92.12 90 ILE A CA 1
ATOM 743 C C . ILE A 1 90 ? -1.059 -31.703 -19.938 1 92.12 90 ILE A C 1
ATOM 745 O O . ILE A 1 90 ? -1.103 -32.719 -20.641 1 92.12 90 ILE A O 1
ATOM 749 N N . VAL A 1 91 ? -0.331 -31.625 -18.812 1 88.12 91 VAL A N 1
ATOM 750 C CA . VAL A 1 91 ? 0.536 -32.719 -18.391 1 88.12 91 VAL A CA 1
ATOM 751 C C . VAL A 1 91 ? -0.309 -33.969 -18.062 1 88.12 91 VAL A C 1
ATOM 753 O O . VAL A 1 91 ? 0.057 -35.062 -18.422 1 88.12 91 VAL A O 1
ATOM 756 N N . THR A 1 92 ? -1.49 -33.812 -17.422 1 87.12 92 THR A N 1
ATOM 757 C CA . THR A 1 92 ? -2.396 -34.906 -17.078 1 87.12 92 THR A CA 1
ATOM 758 C C . THR A 1 92 ? -2.971 -35.531 -18.344 1 87.12 92 THR A C 1
ATOM 760 O O . THR A 1 92 ? -3.068 -36.75 -18.422 1 87.12 92 THR A O 1
ATOM 763 N N . VAL A 1 93 ? -3.295 -34.781 -19.406 1 87.44 93 VAL A N 1
ATOM 764 C CA . VAL A 1 93 ? -3.836 -35.312 -20.672 1 87.44 93 VAL A CA 1
ATOM 765 C C . VAL A 1 93 ? -2.77 -36.094 -21.406 1 87.44 93 VAL A C 1
ATOM 767 O O . VAL A 1 93 ? -3.055 -37.188 -21.938 1 87.44 93 VAL A O 1
ATOM 770 N N . LEU A 1 94 ? -1.526 -35.625 -21.438 1 85.5 94 LEU A N 1
ATOM 771 C CA . LEU A 1 94 ? -0.414 -36.312 -22.078 1 85.5 94 LEU A CA 1
ATOM 772 C C . LEU A 1 94 ? -0.138 -37.656 -21.375 1 85.5 94 LEU A C 1
ATOM 774 O O . LEU A 1 94 ? 0.145 -38.656 -22.031 1 85.5 94 LEU A O 1
ATOM 778 N N . LEU A 1 95 ? -0.277 -37.75 -20 1 84.06 95 LEU A N 1
ATOM 779 C CA . LEU A 1 95 ? -0.087 -38.969 -19.203 1 84.06 95 LEU A CA 1
ATOM 780 C C . LEU A 1 95 ? -1.179 -40 -19.5 1 84.06 95 LEU A C 1
ATOM 782 O O . LEU A 1 95 ? -0.906 -41.188 -19.578 1 84.06 95 LEU A O 1
ATOM 786 N N . PHE A 1 96 ? -2.396 -39.5 -19.75 1 85.75 96 PHE A N 1
ATOM 787 C CA . PHE A 1 96 ? -3.51 -40.406 -20 1 85.75 96 PHE A CA 1
ATOM 788 C C . PHE A 1 96 ? -3.49 -40.875 -21.453 1 85.75 96 PHE A C 1
ATOM 790 O O . PHE A 1 96 ? -3.916 -42 -21.734 1 85.75 96 PHE A O 1
ATOM 797 N N . SER A 1 97 ? -3.066 -40.094 -22.406 1 83.81 97 SER A N 1
ATOM 798 C CA . SER A 1 97 ? -2.996 -40.5 -23.797 1 83.81 97 SER A CA 1
ATOM 799 C C . SER A 1 97 ? -1.871 -41.5 -24.016 1 83.81 97 SER A C 1
ATOM 801 O O . SER A 1 97 ? -1.903 -42.281 -24.984 1 83.81 97 SER A O 1
ATOM 803 N N . LYS A 1 98 ? -0.891 -41.531 -23.281 1 75.62 98 LYS A N 1
ATOM 804 C CA . LYS A 1 98 ? 0.187 -42.5 -23.375 1 75.62 98 LYS A CA 1
ATOM 805 C C . LYS A 1 98 ? -0.194 -43.812 -22.688 1 75.62 98 LYS A C 1
ATOM 807 O O . LYS A 1 98 ? 0.461 -44.844 -22.891 1 75.62 98 LYS A O 1
ATOM 812 N N . LEU A 1 99 ? -1.225 -43.719 -21.891 1 59.66 99 LEU A N 1
ATOM 813 C CA . LEU A 1 99 ? -1.765 -44.969 -21.359 1 59.66 99 LEU A CA 1
ATOM 814 C C . LEU A 1 99 ? -2.715 -45.594 -22.359 1 59.66 99 LEU A C 1
ATOM 816 O O . LEU A 1 99 ? -2.754 -46.844 -22.484 1 59.66 99 LEU A O 1
ATOM 820 N N . MET B 1 1 ? 5.492 15.656 -8.484 1 57.56 1 MET B N 1
ATOM 821 C CA . MET B 1 1 ? 6.344 15.445 -7.32 1 57.56 1 MET B CA 1
ATOM 822 C C . MET B 1 1 ? 7.125 16.719 -6.984 1 57.56 1 MET B C 1
ATOM 824 O O . MET B 1 1 ? 7.719 17.328 -7.867 1 57.56 1 MET B O 1
ATOM 828 N N . ASP B 1 2 ? 6.695 17.391 -5.859 1 70.5 2 ASP B N 1
ATOM 829 C CA . ASP B 1 2 ? 7.379 18.641 -5.5 1 70.5 2 ASP B CA 1
ATOM 830 C C . ASP B 1 2 ? 8.883 18.406 -5.344 1 70.5 2 ASP B C 1
ATOM 832 O O . ASP B 1 2 ? 9.312 17.578 -4.547 1 70.5 2 ASP B O 1
ATOM 836 N N . MET B 1 3 ? 9.562 18.656 -6.309 1 76.88 3 MET B N 1
ATOM 837 C CA . MET B 1 3 ? 11.023 18.609 -6.262 1 76.88 3 MET B CA 1
ATOM 838 C C . MET B 1 3 ? 11.578 19.625 -5.266 1 76.88 3 MET B C 1
ATOM 840 O O . MET B 1 3 ? 11.023 20.703 -5.113 1 76.88 3 MET B O 1
ATOM 844 N N . PRO B 1 4 ? 12.578 19.125 -4.461 1 82.81 4 PRO B N 1
ATOM 845 C CA . PRO B 1 4 ? 13.164 20.047 -3.494 1 82.81 4 PRO B CA 1
ATOM 846 C C . PRO B 1 4 ? 13.789 21.281 -4.16 1 82.81 4 PRO B C 1
ATOM 848 O O . PRO B 1 4 ? 14.492 21.141 -5.168 1 82.81 4 PRO B O 1
ATOM 851 N N . GLU B 1 5 ? 13.469 22.391 -3.799 1 85.12 5 GLU B N 1
ATOM 852 C CA . GLU B 1 5 ? 14.023 23.641 -4.328 1 85.12 5 GLU B CA 1
ATOM 853 C C . GLU B 1 5 ?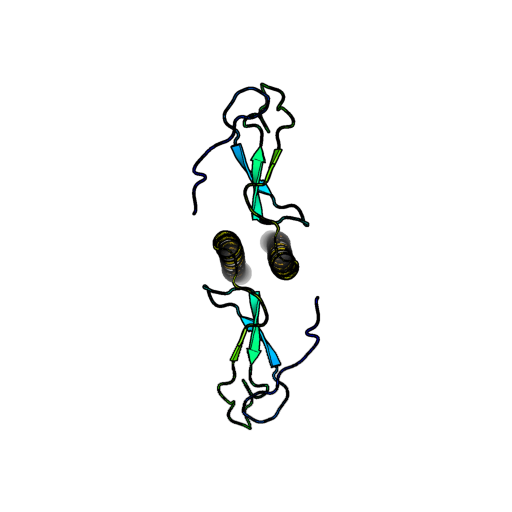 15.484 23.797 -3.934 1 85.12 5 GLU B C 1
ATOM 855 O O . GLU B 1 5 ? 16.297 24.297 -4.727 1 85.12 5 GLU B O 1
ATOM 860 N N . VAL B 1 6 ? 15.789 23.453 -2.803 1 91.31 6 VAL B N 1
ATOM 861 C CA . VAL B 1 6 ? 17.141 23.594 -2.281 1 91.31 6 VAL B CA 1
ATOM 862 C C . VAL B 1 6 ? 17.641 22.25 -1.75 1 91.31 6 VAL B C 1
ATOM 864 O O . VAL B 1 6 ? 16.938 21.594 -0.978 1 91.31 6 VAL B O 1
ATOM 867 N N . ILE B 1 7 ? 18.719 21.906 -2.271 1 95.19 7 ILE B N 1
ATOM 868 C CA 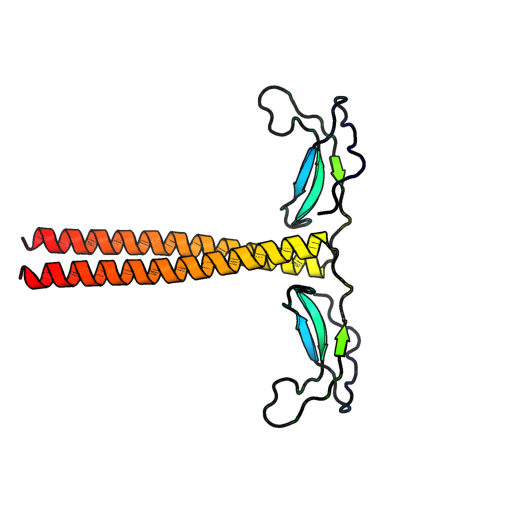. ILE B 1 7 ? 19.359 20.703 -1.754 1 95.19 7 ILE B CA 1
ATOM 869 C C . ILE B 1 7 ? 20.391 21.078 -0.698 1 95.19 7 ILE B C 1
ATOM 871 O O . ILE B 1 7 ? 21.375 21.766 -0.998 1 95.19 7 ILE B O 1
ATOM 875 N N . PRO B 1 8 ? 20.188 20.625 0.503 1 96.81 8 PRO B N 1
ATOM 876 C CA . PRO B 1 8 ? 21.141 20.953 1.561 1 96.81 8 PRO B CA 1
ATOM 877 C C . PRO B 1 8 ? 22.5 20.297 1.354 1 96.81 8 PRO B C 1
ATOM 879 O O . PRO B 1 8 ? 22.625 19.359 0.561 1 96.81 8 PRO B O 1
ATOM 882 N N . VAL B 1 9 ? 23.469 20.922 2.031 1 96.94 9 VAL B N 1
ATOM 883 C CA . VAL B 1 9 ? 24.828 20.391 2.006 1 96.94 9 VAL B CA 1
ATOM 884 C C . VAL B 1 9 ? 25.078 19.547 3.256 1 96.94 9 VAL B C 1
ATOM 886 O O . VAL B 1 9 ? 24.75 19.969 4.367 1 96.94 9 VAL B O 1
ATOM 889 N N . CYS B 1 10 ? 25.531 18.297 2.988 1 97.5 10 CYS B N 1
ATOM 890 C CA . CYS B 1 10 ? 25.781 17.453 4.145 1 97.5 10 CYS B CA 1
ATOM 891 C C . CYS B 1 10 ? 27.062 17.859 4.859 1 97.5 10 CYS B C 1
ATOM 893 O O . CYS B 1 10 ? 27.656 18.891 4.52 1 97.5 10 CYS B O 1
ATOM 895 N N . PHE B 1 11 ? 27.453 17.125 5.898 1 96.94 11 PHE B N 1
ATOM 896 C CA . PHE B 1 11 ? 28.594 17.516 6.734 1 96.94 11 PHE B CA 1
ATOM 897 C C . PHE B 1 11 ? 29.906 17.344 5.98 1 96.94 11 PHE B C 1
ATOM 899 O O . PHE B 1 11 ? 30.938 17.891 6.387 1 96.94 11 PHE B O 1
ATOM 906 N N . CYS B 1 12 ? 29.859 16.594 4.891 1 95.19 12 CYS B N 1
ATOM 907 C CA . CYS B 1 12 ? 31.062 16.359 4.082 1 95.19 12 CYS B CA 1
ATOM 908 C C . CYS B 1 12 ? 31.297 17.516 3.119 1 95.19 12 CYS B C 1
ATOM 910 O O . CYS B 1 12 ? 32.344 17.594 2.482 1 95.19 12 CYS B O 1
ATOM 912 N N . GLY B 1 13 ? 30.359 18.375 2.996 1 95.69 13 GLY B N 1
ATOM 913 C CA . GLY B 1 13 ? 30.469 19.484 2.062 1 95.69 13 GLY B CA 1
ATOM 914 C C . GLY B 1 13 ? 29.906 19.172 0.691 1 95.69 13 GLY B C 1
ATOM 915 O O . GLY B 1 13 ? 30.156 19.906 -0.271 1 95.69 13 GLY B O 1
ATOM 916 N N . ASP B 1 14 ? 29.141 18.141 0.563 1 95.12 14 ASP B N 1
ATOM 917 C CA . ASP B 1 14 ? 28.531 17.719 -0.694 1 95.12 14 ASP B CA 1
ATOM 918 C C . ASP B 1 14 ? 27.016 17.844 -0.642 1 95.12 14 ASP B C 1
ATOM 920 O O . ASP B 1 14 ? 26.422 17.891 0.44 1 95.12 14 ASP B O 1
ATOM 924 N N . PRO B 1 15 ? 26.469 18.016 -1.834 1 95.88 15 PRO B N 1
ATOM 925 C CA . PRO B 1 15 ? 25.016 18.016 -1.841 1 95.88 15 PRO B CA 1
ATOM 926 C C . PRO B 1 15 ? 24.422 16.719 -1.253 1 95.88 15 PRO B C 1
ATOM 928 O O . PRO B 1 15 ? 24.906 15.633 -1.566 1 95.88 15 PRO B O 1
ATOM 931 N N . ALA B 1 16 ? 23.406 16.891 -0.314 1 97.06 16 ALA B N 1
ATOM 932 C CA . ALA B 1 16 ? 22.766 15.75 0.312 1 97.06 16 ALA B CA 1
ATOM 933 C C . ALA B 1 16 ? 21.891 14.992 -0.692 1 97.06 16 ALA B C 1
ATOM 935 O O . ALA B 1 16 ? 21.562 15.516 -1.758 1 97.06 16 ALA B O 1
ATOM 936 N N . LYS B 1 17 ? 21.609 13.75 -0.403 1 95.75 17 LYS B N 1
ATOM 937 C CA . LYS B 1 17 ? 20.75 12.891 -1.232 1 95.75 17 LYS B CA 1
ATOM 938 C C . LYS B 1 17 ? 19.359 12.758 -0.638 1 95.75 17 LYS B C 1
ATOM 940 O O . LYS B 1 17 ? 19.203 12.602 0.576 1 95.75 17 LYS B O 1
ATOM 945 N N . LEU B 1 18 ? 18.359 12.953 -1.498 1 96.19 18 LEU B N 1
ATOM 946 C CA . LEU B 1 18 ? 16.969 12.766 -1.07 1 96.19 18 LEU B CA 1
ATOM 947 C C . LEU B 1 18 ? 16.578 11.297 -1.154 1 96.19 18 LEU B C 1
ATOM 949 O O . LEU B 1 18 ? 16.594 10.703 -2.234 1 96.19 18 LEU B O 1
ATOM 953 N N . SER B 1 19 ? 16.266 10.695 0.039 1 95.19 19 SER B N 1
ATOM 954 C CA . SER B 1 19 ? 15.852 9.297 0.132 1 95.19 19 SER B CA 1
ATOM 955 C C . SER B 1 19 ? 14.461 9.164 0.734 1 95.19 19 SER B C 1
ATOM 957 O O . SER B 1 19 ? 13.852 10.164 1.139 1 95.19 19 SER B O 1
ATOM 959 N N . MET B 1 20 ? 13.938 7.918 0.639 1 95.88 20 MET B N 1
ATOM 960 C CA . MET B 1 20 ? 12.625 7.637 1.197 1 95.88 20 MET B CA 1
ATOM 961 C C . MET B 1 20 ? 12.719 6.629 2.34 1 95.88 20 MET B C 1
ATOM 963 O O . MET B 1 20 ? 13.406 5.617 2.223 1 95.88 20 MET B O 1
ATOM 967 N N . SER B 1 21 ? 12.125 6.949 3.455 1 97.19 21 SER B N 1
ATOM 968 C CA . SER B 1 21 ? 12.086 6.047 4.602 1 97.19 21 SER B CA 1
ATOM 969 C C . SER B 1 21 ? 10.977 5.016 4.457 1 97.19 21 SER B C 1
ATOM 971 O O . SER B 1 21 ? 9.867 5.344 4.02 1 97.19 21 SER B O 1
ATOM 973 N N . TRP B 1 22 ? 11.25 3.803 4.879 1 96.5 22 TRP B N 1
ATOM 974 C CA . TRP B 1 22 ? 10.242 2.748 4.895 1 96.5 22 TRP B CA 1
ATOM 975 C C . TRP B 1 22 ? 10.195 2.059 6.254 1 96.5 22 TRP B C 1
ATOM 977 O O . TRP B 1 22 ? 9.758 0.91 6.359 1 96.5 22 TRP B O 1
ATOM 987 N N . SER B 1 23 ? 10.688 2.818 7.227 1 96.12 23 SER B N 1
ATOM 988 C CA . SER B 1 23 ? 10.555 2.311 8.586 1 96.12 23 SER B CA 1
ATOM 989 C C . SER B 1 23 ? 9.102 2.305 9.039 1 96.12 23 SER B C 1
ATOM 991 O O . SER B 1 23 ? 8.266 3.012 8.469 1 96.12 23 SER B O 1
ATOM 993 N N . ASP B 1 24 ? 8.695 1.636 10.094 1 95.56 24 ASP B N 1
ATOM 994 C CA . ASP B 1 24 ? 7.324 1.54 10.586 1 95.56 24 ASP B CA 1
ATOM 995 C C . ASP B 1 24 ? 6.816 2.9 11.055 1 95.56 24 ASP B C 1
ATOM 997 O O . ASP B 1 24 ? 5.621 3.188 10.953 1 95.56 24 ASP B O 1
ATOM 1001 N N . ASP B 1 25 ? 7.664 3.68 11.469 1 95.94 25 ASP B N 1
ATOM 1002 C CA . ASP B 1 25 ? 7.258 4.957 12.047 1 95.94 25 ASP B CA 1
ATOM 1003 C C . ASP B 1 25 ? 7.113 6.027 10.961 1 95.94 25 ASP B C 1
ATOM 1005 O O . ASP B 1 25 ? 6.398 7.012 11.148 1 95.94 25 ASP B O 1
ATOM 1009 N N . ASN B 1 26 ? 7.812 5.879 9.852 1 96.75 26 ASN B N 1
ATOM 1010 C CA . ASN B 1 26 ? 7.832 6.91 8.82 1 96.75 26 ASN B CA 1
ATOM 1011 C C . ASN B 1 26 ? 7.832 6.301 7.418 1 96.75 26 ASN B C 1
ATOM 1013 O O . ASN B 1 26 ? 8.711 6.598 6.609 1 96.75 26 ASN B O 1
ATOM 1017 N N . PRO B 1 27 ? 6.832 5.535 7.141 1 97.31 27 PRO B N 1
ATOM 1018 C CA . PRO B 1 27 ? 6.812 4.938 5.801 1 97.31 27 PRO B CA 1
ATOM 1019 C C . PRO B 1 27 ? 6.52 5.961 4.707 1 97.31 27 PRO B C 1
ATOM 1021 O O . PRO B 1 27 ? 5.547 6.711 4.801 1 97.31 27 PRO B O 1
ATOM 1024 N N . GLY B 1 28 ? 7.395 6.004 3.725 1 96.38 28 GLY B N 1
ATOM 1025 C CA . GLY B 1 28 ? 7.152 6.852 2.568 1 96.38 28 GLY B CA 1
ATOM 1026 C C . GLY B 1 28 ? 7.598 8.289 2.777 1 96.38 28 GLY B C 1
ATOM 1027 O O . GLY B 1 28 ? 7.445 9.125 1.885 1 96.38 28 GLY B O 1
ATOM 1028 N N . ARG B 1 29 ? 8.078 8.633 3.986 1 96.69 29 ARG B N 1
ATOM 1029 C CA . ARG B 1 29 ? 8.539 9.984 4.281 1 96.69 29 ARG B CA 1
ATOM 1030 C C . ARG B 1 29 ? 9.93 10.227 3.713 1 96.69 29 ARG B C 1
ATOM 1032 O O . ARG B 1 29 ? 10.812 9.375 3.842 1 96.69 29 ARG B O 1
ATOM 1039 N N . ARG B 1 30 ? 10.086 11.414 3.166 1 96.94 30 ARG B N 1
ATOM 1040 C CA . ARG B 1 30 ? 11.375 11.695 2.545 1 96.94 30 ARG B CA 1
ATOM 1041 C C . ARG B 1 30 ? 12.297 12.43 3.51 1 96.94 30 ARG B C 1
ATOM 1043 O O . ARG B 1 30 ? 11.836 13.164 4.383 1 96.94 30 ARG B O 1
ATOM 1050 N N . PHE B 1 31 ? 13.617 12.156 3.254 1 97.56 31 PHE B N 1
ATOM 1051 C CA . PHE B 1 31 ? 14.648 12.789 4.062 1 97.56 31 PHE B CA 1
ATOM 1052 C C . PHE B 1 31 ? 15.922 13 3.252 1 97.56 31 PHE B C 1
ATOM 1054 O O . PHE B 1 31 ? 16.141 12.312 2.25 1 97.56 31 PHE B O 1
ATOM 1061 N N . PHE B 1 32 ? 16.672 13.945 3.637 1 97.56 32 PHE B N 1
ATOM 1062 C CA . PHE B 1 32 ? 18 14.164 3.082 1 97.56 32 PHE B CA 1
ATOM 1063 C C . PHE B 1 32 ? 19.062 13.469 3.924 1 97.56 32 PHE B C 1
ATOM 1065 O O . PHE B 1 32 ? 19.047 13.547 5.156 1 97.56 32 PHE B O 1
ATOM 1072 N N . GLY B 1 33 ? 19.922 12.727 3.211 1 97.25 33 GLY B N 1
ATOM 1073 C CA . GLY B 1 33 ? 21.078 12.117 3.824 1 97.25 33 GLY B CA 1
ATOM 1074 C C . GLY B 1 33 ? 22.344 12.297 3.002 1 97.25 33 GLY B C 1
ATOM 1075 O O . GLY B 1 33 ? 22.297 12.836 1.895 1 97.25 33 GLY B O 1
ATOM 1076 N N . CYS B 1 34 ? 23.375 11.859 3.639 1 97.56 34 CYS B N 1
ATOM 1077 C CA . CYS B 1 34 ? 24.656 11.953 2.949 1 97.56 34 CYS B CA 1
ATOM 1078 C C . CYS B 1 34 ? 24.641 11.156 1.649 1 97.56 34 CYS B C 1
ATOM 1080 O O . CYS B 1 34 ? 24.156 10.023 1.617 1 97.56 34 CYS B O 1
ATOM 1082 N N . ASN B 1 35 ? 25.172 11.797 0.649 1 93.94 35 ASN B N 1
ATOM 1083 C CA . ASN B 1 35 ? 25.141 11.18 -0.674 1 93.94 35 ASN B CA 1
ATOM 1084 C C . ASN B 1 35 ? 26.078 9.984 -0.752 1 93.94 35 ASN B C 1
ATOM 1086 O O . ASN B 1 35 ? 26 9.188 -1.689 1 93.94 35 ASN B O 1
ATOM 1090 N N . GLN B 1 36 ? 26.859 9.828 0.303 1 93.31 36 GLN B N 1
ATOM 1091 C CA . GLN B 1 36 ? 27.797 8.719 0.317 1 93.31 36 GLN B CA 1
ATOM 1092 C C . GLN B 1 36 ? 27.203 7.496 1.014 1 93.31 36 GLN B C 1
ATOM 1094 O O . GLN B 1 36 ? 27.875 6.469 1.153 1 93.31 36 GLN B O 1
ATOM 1099 N N . PHE B 1 37 ? 26.031 7.695 1.472 1 88.94 37 PHE B N 1
ATOM 1100 C CA . PHE B 1 37 ? 25.391 6.551 2.105 1 88.94 37 PHE B CA 1
ATOM 1101 C C . PHE B 1 37 ? 25.312 5.375 1.14 1 88.94 37 PHE B C 1
ATOM 1103 O O . PHE B 1 37 ? 24.828 5.52 0.015 1 88.94 37 PHE B O 1
ATOM 1110 N N . GLY B 1 38 ? 25.828 4.305 1.542 1 85.44 38 GLY B N 1
ATOM 1111 C CA . GLY B 1 38 ? 25.875 3.115 0.707 1 85.44 38 GLY B CA 1
ATOM 1112 C C . GLY B 1 38 ? 27.125 3.023 -0.145 1 85.44 38 GLY B C 1
ATOM 1113 O O . GLY B 1 38 ? 27.312 2.049 -0.877 1 85.44 38 GLY B O 1
ATOM 1114 N N . SER B 1 39 ? 27.859 4.066 -0.081 1 85.81 39 SER B N 1
ATOM 1115 C CA 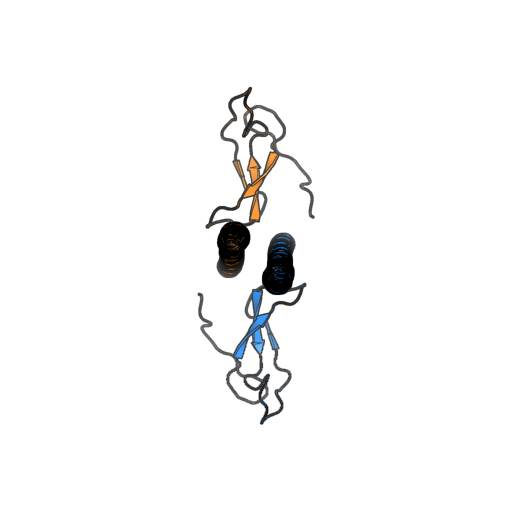. SER B 1 39 ? 29.094 4.055 -0.85 1 85.81 39 SER B CA 1
ATOM 1116 C C . SER B 1 39 ? 30.109 3.064 -0.264 1 85.81 39 SER B C 1
ATOM 1118 O O . SER B 1 39 ? 30.172 2.891 0.954 1 85.81 39 SER B O 1
ATOM 1120 N N . ARG B 1 40 ? 30.766 2.377 -1.17 1 88.69 40 ARG B N 1
ATOM 1121 C CA . ARG B 1 40 ? 31.828 1.465 -0.742 1 88.69 40 ARG B CA 1
ATOM 1122 C C . ARG B 1 40 ? 33.156 2.201 -0.571 1 88.69 40 ARG B C 1
ATOM 1124 O O . ARG B 1 40 ? 34.062 1.691 0.07 1 88.69 40 ARG B O 1
ATOM 1131 N N . PHE B 1 41 ? 33.281 3.354 -1.015 1 85.5 41 PHE B N 1
ATOM 1132 C CA . PHE B 1 41 ? 34.562 4.039 -1.129 1 85.5 41 PHE B CA 1
ATOM 1133 C C . PHE B 1 41 ? 34.719 5.055 -0.007 1 85.5 41 PHE B C 1
ATOM 1135 O O . PHE B 1 41 ? 35.844 5.25 0.497 1 85.5 41 PHE B O 1
ATOM 1142 N N . ARG B 1 42 ? 33.656 5.742 0.444 1 87.44 42 ARG B N 1
ATOM 1143 C CA . ARG B 1 42 ? 33.75 6.789 1.457 1 87.44 42 ARG B CA 1
ATOM 1144 C C . ARG B 1 42 ? 32.719 6.562 2.562 1 87.44 42 ARG B C 1
ATOM 1146 O O . ARG B 1 42 ? 31.562 6.219 2.287 1 87.44 42 ARG B O 1
ATOM 1153 N N . LYS B 1 43 ? 33.281 6.75 3.746 1 91.56 43 LYS B N 1
ATOM 1154 C CA . LYS B 1 43 ? 32.375 6.648 4.887 1 91.56 43 LYS B CA 1
ATOM 1155 C C . LYS B 1 43 ? 31.359 7.793 4.895 1 91.56 43 LYS B C 1
ATOM 1157 O O . LYS B 1 43 ? 31.734 8.961 4.766 1 91.56 43 LYS B O 1
ATOM 1162 N N . PRO B 1 44 ? 30.172 7.477 4.941 1 94.19 44 PRO B N 1
ATOM 1163 C CA . PRO B 1 44 ? 29.172 8.547 4.973 1 94.19 44 PRO B CA 1
ATOM 1164 C C . PRO B 1 44 ? 29.188 9.336 6.281 1 94.19 44 PRO B C 1
ATOM 1166 O O . PRO B 1 44 ? 29.562 8.797 7.328 1 94.19 44 PRO B O 1
ATOM 1169 N N . CYS B 1 45 ? 28.891 10.562 6.176 1 96.81 45 CYS B N 1
ATOM 1170 C CA . CYS B 1 45 ? 28.688 11.32 7.402 1 96.81 45 CYS B CA 1
ATOM 1171 C C . CYS B 1 45 ? 27.312 11.031 7.992 1 96.81 45 CYS B C 1
ATOM 1173 O O . CYS B 1 45 ? 26.547 10.227 7.449 1 96.81 45 CYS B O 1
ATOM 1175 N N . ARG B 1 46 ? 27.047 11.711 9.18 1 95.88 46 ARG B N 1
ATOM 1176 C CA . ARG B 1 46 ? 25.812 11.398 9.875 1 95.88 46 ARG B CA 1
ATOM 1177 C C . ARG B 1 46 ? 24.766 12.484 9.641 1 95.88 46 ARG B C 1
ATOM 1179 O O . ARG B 1 46 ? 23.922 12.742 10.508 1 95.88 46 ARG B O 1
ATOM 1186 N N . PHE B 1 47 ? 24.922 13.195 8.461 1 97.81 47 PHE B N 1
ATOM 1187 C CA . PHE B 1 47 ? 23.938 14.227 8.133 1 97.81 47 PHE B CA 1
ATOM 1188 C C . PHE B 1 47 ? 22.578 13.602 7.895 1 97.81 47 PHE B C 1
ATOM 1190 O O . PHE B 1 47 ? 22.453 12.609 7.176 1 97.81 47 PHE B O 1
ATOM 1197 N N . PHE B 1 48 ? 21.578 14.172 8.5 1 97.88 48 PHE B N 1
ATOM 1198 C CA . PHE B 1 48 ? 20.203 13.727 8.359 1 97.88 48 PHE B CA 1
ATOM 1199 C C . PHE B 1 48 ? 19.234 14.883 8.586 1 97.88 48 PHE B C 1
ATOM 1201 O O . PHE B 1 48 ? 19.359 15.625 9.562 1 97.88 48 PHE B O 1
ATOM 1208 N N . SER B 1 49 ? 18.266 15 7.602 1 97 49 SER B N 1
ATOM 1209 C CA . SER B 1 49 ? 17.234 16.016 7.746 1 97 49 SER B CA 1
ATOM 1210 C C . SER B 1 49 ? 15.938 15.586 7.059 1 97 49 SER B C 1
ATOM 1212 O O . SER B 1 49 ? 15.945 15.266 5.867 1 97 49 SER B O 1
ATOM 1214 N N . TRP B 1 50 ? 14.875 15.758 7.883 1 96.94 50 TRP B N 1
ATOM 1215 C CA . TRP B 1 50 ? 13.594 15.422 7.266 1 96.94 50 TRP B CA 1
ATOM 1216 C C . TRP B 1 50 ? 13.211 16.453 6.215 1 96.94 50 TRP B C 1
ATOM 1218 O O . TRP B 1 50 ? 13.398 17.656 6.422 1 96.94 50 TRP B O 1
ATOM 1228 N N . PHE B 1 51 ? 12.797 15.922 5.078 1 96.38 51 PHE B N 1
ATOM 1229 C CA . PHE B 1 51 ? 12.266 16.797 4.035 1 96.38 51 PHE B CA 1
ATOM 1230 C C . PHE B 1 51 ? 10.766 16.969 4.18 1 96.38 51 PHE B C 1
ATOM 1232 O O . PHE B 1 51 ? 10.25 18.078 4.09 1 96.38 51 PHE B O 1
ATOM 1239 N N . ASP B 1 52 ? 10.062 15.859 4.453 1 95.56 52 ASP B N 1
ATOM 1240 C CA . ASP B 1 52 ? 8.617 15.875 4.609 1 95.56 52 ASP B CA 1
ATOM 1241 C C . ASP B 1 52 ? 8.219 15.992 6.082 1 95.56 52 ASP B C 1
ATOM 1243 O O . ASP B 1 52 ? 8.961 15.562 6.965 1 95.56 52 ASP B O 1
ATOM 1247 N N . PRO B 1 53 ? 7.055 16.609 6.301 1 93.75 53 PRO B N 1
ATOM 1248 C CA . PRO B 1 53 ? 6.535 16.594 7.672 1 93.75 53 PRO B CA 1
ATOM 1249 C C . PRO B 1 53 ? 6.129 15.203 8.141 1 93.75 53 PRO B C 1
ATOM 1251 O O . PRO B 1 53 ? 6.055 14.273 7.332 1 93.75 53 PRO B O 1
ATOM 1254 N N . PRO B 1 54 ? 5.922 15.086 9.477 1 94.56 54 PRO B N 1
ATOM 1255 C CA . PRO B 1 54 ? 5.461 13.797 9.984 1 94.56 54 PRO B CA 1
ATOM 1256 C C . PRO B 1 54 ? 4.098 13.391 9.414 1 94.56 54 PRO B C 1
ATOM 1258 O O . PRO B 1 54 ? 3.291 14.258 9.07 1 94.56 54 PRO B O 1
ATOM 1261 N N . LEU B 1 55 ? 3.926 12.133 9.359 1 94 55 LEU B N 1
ATOM 1262 C CA . LEU B 1 55 ? 2.631 11.609 8.945 1 94 55 LEU B CA 1
ATOM 1263 C C . LEU B 1 55 ? 1.616 11.703 10.078 1 94 55 LEU B C 1
ATOM 1265 O O . LEU B 1 55 ? 1.991 11.695 11.258 1 94 55 LEU B O 1
ATOM 1269 N N . THR B 1 56 ? 0.354 11.758 9.688 1 92.88 56 THR B N 1
ATOM 1270 C CA . THR B 1 56 ? -0.676 11.586 10.703 1 92.88 56 THR B CA 1
ATOM 1271 C C . THR B 1 56 ? -0.744 10.133 11.164 1 92.88 56 THR B C 1
ATOM 1273 O O . THR B 1 56 ? -0.351 9.227 10.43 1 92.88 56 THR B O 1
ATOM 1276 N N . PRO B 1 57 ? -1.149 9.961 12.406 1 92.69 57 PRO B N 1
ATOM 1277 C CA . PRO B 1 57 ? -1.288 8.578 12.875 1 92.69 57 PRO B CA 1
ATOM 1278 C C . PRO B 1 57 ? -2.127 7.715 11.938 1 92.69 57 PRO B C 1
ATOM 1280 O O . PRO B 1 57 ? -1.775 6.562 11.672 1 92.69 57 PRO B O 1
ATOM 1283 N N . ARG B 1 58 ? -3.139 8.258 11.398 1 92.94 58 ARG B N 1
ATOM 1284 C CA . ARG B 1 58 ? -4.023 7.52 10.508 1 92.94 58 ARG B CA 1
ATOM 1285 C C . ARG B 1 58 ? -3.303 7.121 9.219 1 92.94 58 ARG B C 1
ATOM 1287 O O . ARG B 1 58 ? -3.346 5.961 8.812 1 92.94 58 ARG B O 1
ATOM 1294 N N . SER B 1 59 ? -2.707 8.133 8.586 1 93.56 59 SER B N 1
ATOM 1295 C CA . SER B 1 59 ? -2.02 7.836 7.332 1 93.56 59 SER B CA 1
ATOM 1296 C C . SER B 1 59 ? -0.915 6.805 7.543 1 93.56 59 SER B C 1
ATOM 1298 O O . SER B 1 59 ? -0.692 5.945 6.688 1 93.56 59 SER B O 1
ATOM 1300 N N . ARG B 1 60 ? -0.276 6.898 8.656 1 95.12 60 ARG B N 1
ATOM 1301 C CA . ARG B 1 60 ? 0.755 5.918 8.992 1 95.12 60 ARG B CA 1
ATOM 1302 C C . ARG B 1 60 ? 0.167 4.516 9.078 1 95.12 60 ARG B C 1
ATOM 1304 O O . ARG B 1 60 ? 0.729 3.564 8.531 1 95.12 60 ARG B O 1
ATOM 1311 N N . MET B 1 61 ? -0.903 4.359 9.727 1 95.88 61 MET B N 1
ATOM 1312 C CA . MET B 1 61 ? -1.562 3.066 9.898 1 95.88 61 MET B CA 1
ATOM 1313 C C . MET B 1 61 ? -1.993 2.494 8.547 1 95.88 61 MET B C 1
ATOM 1315 O O . MET B 1 61 ? -1.801 1.306 8.289 1 95.88 61 MET B O 1
ATOM 1319 N N . VAL B 1 62 ? -2.512 3.344 7.758 1 97 62 VAL B N 1
ATOM 1320 C CA . VAL B 1 62 ? -2.988 2.896 6.453 1 97 62 VAL B CA 1
ATOM 1321 C C . VAL B 1 62 ? -1.809 2.43 5.605 1 97 62 VAL B C 1
ATOM 1323 O O . VAL B 1 62 ? -1.863 1.364 4.984 1 97 62 VAL B O 1
ATOM 1326 N N . LEU B 1 63 ? -0.782 3.168 5.605 1 97.75 63 LEU B N 1
ATOM 1327 C CA . LEU B 1 63 ? 0.412 2.818 4.844 1 97.75 63 LEU B CA 1
ATOM 1328 C C . LEU B 1 63 ? 1.015 1.511 5.348 1 97.75 63 LEU B C 1
ATOM 1330 O O . LEU B 1 63 ? 1.377 0.642 4.551 1 97.75 63 LEU B O 1
ATOM 1334 N N . LEU B 1 64 ? 1.1 1.389 6.648 1 97.69 64 LEU B N 1
ATOM 1335 C CA . LEU B 1 64 ? 1.639 0.158 7.219 1 97.69 64 LEU B CA 1
ATOM 1336 C C . LEU B 1 64 ? 0.753 -1.034 6.875 1 97.69 64 LEU B C 1
ATOM 1338 O O . LEU B 1 64 ? 1.255 -2.125 6.594 1 97.69 64 LEU B O 1
ATOM 1342 N N . GLY B 1 65 ? -0.498 -0.818 6.871 1 97.94 65 GLY B N 1
ATOM 1343 C CA . GLY B 1 65 ? -1.423 -1.869 6.477 1 97.94 65 GLY B CA 1
ATOM 1344 C C . GLY B 1 65 ? -1.231 -2.322 5.039 1 97.94 65 GLY B C 1
ATOM 1345 O O . GLY B 1 65 ? -1.184 -3.523 4.766 1 97.94 65 GLY B O 1
ATOM 1346 N N . LEU B 1 66 ? -1.103 -1.332 4.199 1 97.88 66 LEU B N 1
ATOM 1347 C CA . LEU B 1 66 ? -0.893 -1.643 2.789 1 97.88 66 LEU B CA 1
ATOM 1348 C C . LEU B 1 66 ? 0.439 -2.357 2.582 1 97.88 66 LEU B C 1
ATOM 1350 O O . LEU B 1 66 ? 0.523 -3.311 1.804 1 97.88 66 LEU B O 1
ATOM 1354 N N . LEU B 1 67 ? 1.437 -1.967 3.242 1 98.06 67 LEU B N 1
ATOM 1355 C CA . LEU B 1 67 ? 2.744 -2.607 3.146 1 98.06 67 LEU B CA 1
ATOM 1356 C C . LEU B 1 67 ? 2.682 -4.047 3.646 1 98.06 67 LEU B C 1
ATOM 1358 O O . LEU B 1 67 ? 3.262 -4.945 3.035 1 98.06 67 LEU B O 1
ATOM 1362 N N . LYS B 1 68 ? 2.035 -4.215 4.723 1 98.19 68 LYS B N 1
ATOM 1363 C CA . LYS B 1 68 ? 1.871 -5.566 5.25 1 98.19 68 LYS B CA 1
ATOM 1364 C C . LYS B 1 68 ? 1.121 -6.457 4.262 1 98.19 68 LYS B C 1
ATOM 1366 O O . LYS B 1 68 ? 1.495 -7.613 4.051 1 98.19 68 LYS B O 1
ATOM 1371 N N . LYS B 1 69 ? 0.076 -5.961 3.709 1 98.38 69 LYS B N 1
ATOM 1372 C CA . LYS B 1 69 ? -0.683 -6.715 2.717 1 98.38 69 LYS B CA 1
ATOM 1373 C C . LYS B 1 69 ? 0.181 -7.055 1.506 1 98.38 69 LYS B C 1
ATOM 1375 O O . LYS B 1 69 ? 0.112 -8.164 0.98 1 98.38 69 LYS B O 1
ATOM 1380 N N . LEU B 1 70 ? 0.934 -6.102 1.145 1 98.06 70 LEU B N 1
ATOM 1381 C CA . LEU B 1 70 ? 1.844 -6.32 0.026 1 98.06 70 LEU B CA 1
ATOM 1382 C C . LEU B 1 70 ? 2.822 -7.445 0.334 1 98.06 70 LEU B C 1
ATOM 1384 O O . LEU B 1 70 ? 3.02 -8.344 -0.487 1 98.06 70 LEU B O 1
ATOM 1388 N N . ARG B 1 71 ? 3.404 -7.414 1.441 1 97.12 71 ARG B N 1
ATOM 1389 C CA . ARG B 1 71 ? 4.355 -8.445 1.848 1 97.12 71 ARG B CA 1
ATOM 1390 C C . ARG B 1 71 ? 3.684 -9.812 1.923 1 97.12 71 ARG B C 1
ATOM 1392 O O . ARG B 1 71 ? 4.25 -10.812 1.479 1 97.12 71 ARG B O 1
ATOM 1399 N N . THR B 1 72 ? 2.549 -9.875 2.434 1 97.94 72 THR B N 1
ATOM 1400 C CA . THR B 1 72 ? 1.804 -11.125 2.555 1 97.94 72 THR B CA 1
ATOM 1401 C C . THR B 1 72 ? 1.503 -11.711 1.178 1 97.94 72 THR B C 1
ATOM 1403 O O . THR B 1 72 ? 1.662 -12.914 0.96 1 97.94 72 THR B O 1
ATOM 1406 N N . LEU B 1 73 ? 1.097 -10.852 0.294 1 97.88 73 LEU B N 1
ATOM 1407 C CA . LEU B 1 73 ? 0.792 -11.297 -1.061 1 97.88 73 LEU B CA 1
ATOM 1408 C C . LEU B 1 73 ? 2.045 -11.82 -1.755 1 97.88 73 LEU B C 1
ATOM 1410 O O . LEU B 1 73 ? 1.993 -12.828 -2.463 1 97.88 73 LEU B O 1
ATOM 1414 N N . GLU B 1 74 ? 3.121 -11.172 -1.588 1 97.56 74 GLU B N 1
ATOM 1415 C CA . GLU B 1 74 ? 4.383 -11.625 -2.174 1 97.56 74 GLU B CA 1
ATOM 1416 C C . GLU B 1 74 ? 4.801 -12.977 -1.616 1 97.56 74 GLU B C 1
ATOM 1418 O O . GLU B 1 74 ? 5.215 -13.859 -2.369 1 97.56 74 GLU B O 1
ATOM 1423 N N . ASP B 1 75 ? 4.668 -13.125 -0.323 1 97.81 75 ASP B N 1
ATOM 1424 C CA . ASP B 1 75 ? 4.992 -14.398 0.306 1 97.81 75 ASP B CA 1
ATOM 1425 C C . ASP B 1 75 ? 4.07 -15.508 -0.194 1 97.81 75 ASP B C 1
ATOM 1427 O O . ASP B 1 75 ? 4.516 -16.625 -0.441 1 97.81 75 ASP B O 1
ATOM 1431 N N . ALA B 1 76 ? 2.799 -15.195 -0.289 1 96.69 76 ALA B N 1
ATOM 1432 C CA . ALA B 1 76 ? 1.838 -16.172 -0.803 1 96.69 76 ALA B CA 1
ATOM 1433 C C . ALA B 1 76 ? 2.195 -16.594 -2.225 1 96.69 76 ALA B C 1
ATOM 1435 O O . ALA B 1 76 ? 2.135 -17.781 -2.559 1 96.69 76 ALA B O 1
ATOM 1436 N N . ARG B 1 77 ? 2.543 -15.633 -3.006 1 95.94 77 ARG B N 1
ATOM 1437 C CA . ARG B 1 77 ? 2.936 -15.922 -4.383 1 95.94 77 ARG B CA 1
ATOM 1438 C C . ARG B 1 77 ? 4.137 -16.859 -4.422 1 95.94 77 ARG B C 1
ATOM 1440 O O . ARG B 1 77 ? 4.164 -17.812 -5.207 1 95.94 77 ARG B O 1
ATOM 1447 N N . LYS B 1 78 ? 5.105 -16.625 -3.57 1 96.31 78 LYS B N 1
ATOM 1448 C CA . LYS B 1 78 ? 6.301 -17.469 -3.488 1 96.31 78 LYS B CA 1
ATOM 1449 C C . LYS B 1 78 ? 5.945 -18.891 -3.064 1 96.31 78 LYS B C 1
ATOM 1451 O O . LYS B 1 78 ? 6.43 -19.859 -3.652 1 96.31 78 LYS B O 1
ATOM 1456 N N . ARG B 1 79 ? 5.102 -19.016 -2.111 1 95.94 79 ARG B N 1
ATOM 1457 C CA . ARG B 1 79 ? 4.66 -20.312 -1.625 1 95.94 79 ARG B CA 1
ATOM 1458 C C . ARG B 1 79 ? 3.926 -21.094 -2.717 1 95.94 79 ARG B C 1
ATOM 1460 O O . ARG B 1 79 ? 4.199 -22.266 -2.939 1 95.94 79 ARG B O 1
ATOM 1467 N N . GLU B 1 80 ? 3.018 -20.391 -3.367 1 95.06 80 GLU B N 1
ATOM 1468 C CA . GLU B 1 80 ? 2.252 -21.016 -4.441 1 95.06 80 GLU B CA 1
ATOM 1469 C C . GLU B 1 80 ? 3.166 -21.5 -5.562 1 95.06 80 GLU B C 1
ATOM 1471 O O . GLU B 1 80 ? 3.006 -22.609 -6.066 1 95.06 80 GLU B O 1
ATOM 1476 N N . ARG B 1 81 ? 4.125 -20.688 -5.906 1 93.5 81 ARG B N 1
ATOM 1477 C CA . ARG B 1 81 ? 5.066 -21.062 -6.953 1 93.5 81 ARG B CA 1
ATOM 1478 C C . ARG B 1 81 ? 5.82 -22.344 -6.57 1 93.5 81 ARG B C 1
ATOM 1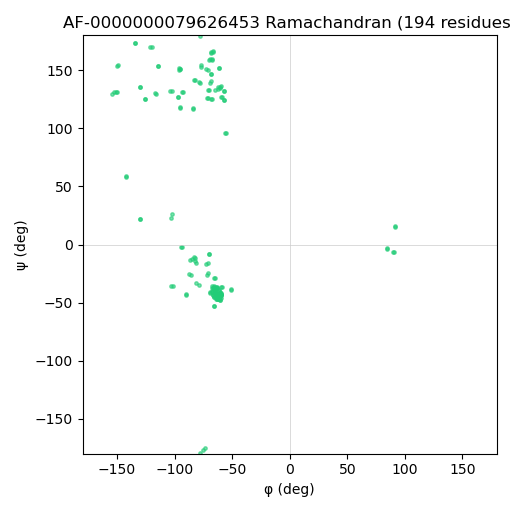480 O O . ARG B 1 81 ? 6.008 -23.219 -7.406 1 93.5 81 ARG B O 1
ATOM 1487 N N . ARG B 1 82 ? 6.219 -22.422 -5.379 1 95.81 82 ARG B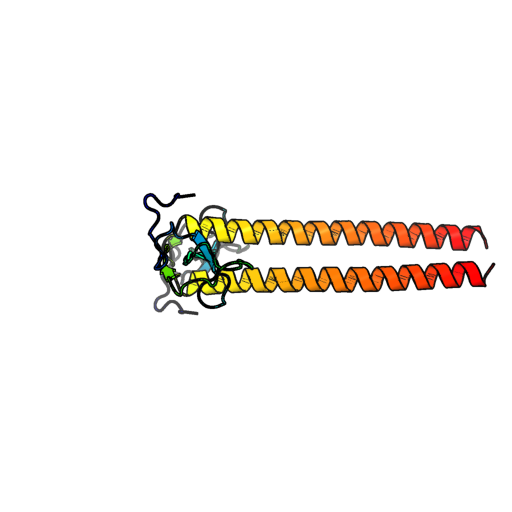 N 1
ATOM 1488 C CA . ARG B 1 82 ? 6.914 -23.609 -4.887 1 95.81 82 ARG B CA 1
ATOM 1489 C C . ARG B 1 82 ? 6.012 -24.828 -4.945 1 95.81 82 ARG B C 1
ATOM 1491 O O . ARG B 1 82 ? 6.441 -25.906 -5.367 1 95.81 82 ARG B O 1
ATOM 1498 N N . THR B 1 83 ? 4.805 -24.594 -4.453 1 94.75 83 THR B N 1
ATOM 1499 C CA . THR B 1 83 ? 3.852 -25.703 -4.426 1 94.75 83 THR B CA 1
ATOM 1500 C C . THR B 1 83 ? 3.557 -26.188 -5.84 1 94.75 83 THR B C 1
ATOM 1502 O O . THR B 1 83 ? 3.566 -27.406 -6.098 1 94.75 83 THR B O 1
ATOM 1505 N N . TRP B 1 84 ? 3.352 -25.297 -6.773 1 93.25 84 TRP B N 1
ATOM 1506 C CA . TRP B 1 84 ? 3.045 -25.672 -8.148 1 93.25 84 TRP B CA 1
ATOM 1507 C C . TRP B 1 84 ? 4.234 -26.375 -8.797 1 93.25 84 TRP B C 1
ATOM 1509 O O . TRP B 1 84 ? 4.062 -27.312 -9.578 1 93.25 84 TRP B O 1
ATOM 1519 N N . PHE B 1 85 ? 5.445 -26 -8.523 1 92.62 85 PHE B N 1
ATOM 1520 C CA . PHE B 1 85 ? 6.656 -26.641 -9.016 1 92.62 85 PHE B CA 1
ATOM 1521 C C . PHE B 1 85 ? 6.758 -28.078 -8.492 1 92.62 85 PHE B C 1
ATOM 1523 O O . PHE B 1 85 ? 7.043 -29 -9.258 1 92.62 85 PHE B O 1
ATOM 1530 N N . LEU B 1 86 ? 6.492 -28.281 -7.219 1 94.62 86 LEU B N 1
ATOM 1531 C CA . LEU B 1 86 ? 6.535 -29.609 -6.617 1 94.62 86 LEU B CA 1
ATOM 1532 C C . LEU B 1 86 ? 5.488 -30.516 -7.246 1 94.62 86 LEU B C 1
ATOM 1534 O O . LEU B 1 86 ? 5.777 -31.672 -7.555 1 94.62 86 LEU B O 1
ATOM 1538 N N . VAL B 1 87 ? 4.289 -29.938 -7.426 1 93.81 87 VAL B N 1
ATOM 1539 C CA . VAL B 1 87 ? 3.215 -30.703 -8.047 1 93.81 87 VAL B CA 1
ATOM 1540 C C . VAL B 1 87 ? 3.613 -31.094 -9.469 1 93.81 87 VAL B C 1
ATOM 1542 O O . VAL B 1 87 ? 3.43 -32.25 -9.875 1 93.81 87 VAL B O 1
ATOM 1545 N N . LEU B 1 88 ? 4.18 -30.156 -10.234 1 89.94 88 LEU B N 1
ATOM 1546 C CA . LEU B 1 88 ? 4.629 -30.422 -11.602 1 89.94 88 LEU B CA 1
ATOM 1547 C C . LEU B 1 88 ? 5.715 -31.5 -11.617 1 89.94 88 LEU B C 1
ATOM 1549 O O . LEU B 1 88 ? 5.695 -32.406 -12.461 1 89.94 88 LEU B O 1
ATOM 1553 N N . VAL B 1 89 ? 6.652 -31.484 -10.641 1 91.12 89 VAL B N 1
ATOM 1554 C CA . VAL B 1 89 ? 7.734 -32.469 -10.547 1 91.12 89 VAL B CA 1
ATOM 1555 C C . VAL B 1 89 ? 7.164 -33.844 -10.234 1 91.12 89 VAL B C 1
ATOM 1557 O O . VAL B 1 89 ? 7.547 -34.844 -10.852 1 91.12 89 VAL B O 1
ATOM 1560 N N . ILE B 1 90 ? 6.199 -33.906 -9.305 1 92.12 90 ILE B N 1
ATOM 1561 C CA . ILE B 1 90 ? 5.598 -35.188 -8.891 1 92.12 90 ILE B CA 1
ATOM 1562 C C . ILE B 1 90 ? 4.855 -35.812 -10.07 1 92.12 90 ILE B C 1
ATOM 1564 O O . ILE B 1 90 ? 5.02 -37 -10.359 1 92.12 90 ILE B O 1
ATOM 1568 N N . VAL B 1 91 ? 4.098 -34.969 -10.805 1 88.19 91 VAL B N 1
ATOM 1569 C CA . VAL B 1 91 ? 3.32 -35.469 -11.938 1 88.19 91 VAL B CA 1
ATOM 1570 C C . VAL B 1 91 ? 4.262 -35.969 -13.039 1 88.19 91 VAL B C 1
ATOM 1572 O O . VAL B 1 91 ? 4.016 -37 -13.656 1 88.19 91 VAL B O 1
ATOM 1575 N N . THR B 1 92 ? 5.402 -35.281 -13.305 1 87.25 92 THR B N 1
ATOM 1576 C CA . THR B 1 92 ? 6.391 -35.656 -14.305 1 87.25 92 THR B CA 1
ATOM 1577 C C . THR B 1 92 ? 7.066 -36.969 -13.922 1 87.25 92 THR B C 1
ATOM 1579 O O . THR B 1 92 ? 7.273 -37.844 -14.766 1 87.25 92 THR B O 1
ATOM 1582 N N . VAL B 1 93 ? 7.348 -37.25 -12.625 1 87.62 93 VAL B N 1
ATOM 1583 C CA . VAL B 1 93 ? 7.98 -38.469 -12.141 1 87.62 93 VAL B CA 1
ATOM 1584 C C . VAL B 1 93 ? 7.016 -39.656 -12.297 1 87.62 93 VAL B C 1
ATOM 1586 O O . VAL B 1 93 ? 7.418 -40.719 -12.734 1 87.62 93 VAL B O 1
ATOM 1589 N N . LEU B 1 94 ? 5.734 -39.469 -11.984 1 85.5 94 LEU B N 1
ATOM 1590 C CA . LEU B 1 94 ? 4.715 -40.5 -12.133 1 85.5 94 LEU B CA 1
ATOM 1591 C C . LEU B 1 94 ? 4.535 -40.875 -13.594 1 85.5 94 LEU B C 1
ATOM 1593 O O . LEU B 1 94 ? 4.371 -42.062 -13.914 1 85.5 94 LEU B O 1
ATOM 1597 N N . LEU B 1 95 ? 4.629 -39.906 -14.586 1 83.81 95 LEU B N 1
ATOM 1598 C CA . LEU B 1 95 ? 4.523 -40.125 -16.016 1 83.81 95 LEU B CA 1
ATOM 1599 C C . LEU B 1 95 ? 5.719 -40.938 -16.531 1 83.81 95 LEU B C 1
ATOM 1601 O O . LEU B 1 95 ? 5.566 -41.812 -17.391 1 83.81 95 LEU B O 1
ATOM 1605 N N . PHE B 1 96 ? 6.898 -40.688 -15.977 1 85.81 96 PHE B N 1
ATOM 1606 C CA . PHE B 1 96 ? 8.102 -41.375 -16.422 1 85.81 96 PHE B CA 1
ATOM 1607 C C . PHE B 1 96 ? 8.18 -42.781 -15.828 1 85.81 96 PHE B C 1
ATOM 1609 O O . PHE B 1 96 ? 8.711 -43.688 -16.453 1 85.81 96 PHE B O 1
ATOM 1616 N N . SER B 1 97 ? 7.719 -43 -14.609 1 83.38 97 SER B N 1
ATOM 1617 C CA . SER B 1 97 ? 7.738 -44.312 -14.008 1 83.38 97 SER B CA 1
ATOM 1618 C C . SER B 1 97 ? 6.711 -45.25 -14.656 1 83.38 97 SER B C 1
ATOM 1620 O O . SER B 1 97 ? 6.844 -46.469 -14.602 1 83.38 97 SER B O 1
ATOM 1622 N N . LYS B 1 98 ? 5.711 -44.781 -15.219 1 75.06 98 LYS B N 1
ATOM 1623 C CA . LYS B 1 98 ? 4.727 -45.594 -15.922 1 75.06 98 LYS B CA 1
ATOM 1624 C C . LYS B 1 98 ? 5.195 -45.906 -17.344 1 75.06 98 LYS B C 1
ATOM 1626 O O . LYS B 1 98 ? 4.645 -46.812 -18 1 75.06 98 LYS B O 1
ATOM 1631 N N . LEU B 1 99 ? 6.172 -45.188 -17.75 1 59.28 99 LEU B N 1
ATOM 1632 C CA . LEU B 1 99 ? 6.797 -45.562 -19.016 1 59.28 99 LEU B CA 1
ATOM 1633 C C . LEU B 1 99 ? 7.824 -46.656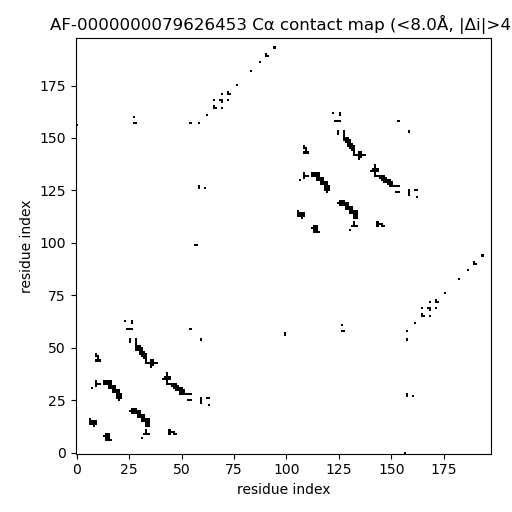 -18.797 1 59.28 99 LEU B C 1
ATOM 1635 O O . LEU B 1 99 ? 7.973 -47.562 -19.641 1 59.28 99 LEU B O 1
#

InterPro domains:
  IPR010666 Zinc finger, GRF-type [PF06839] (8-52)
  IPR010666 Zinc finger, GRF-type [PS51999] (10-54)

Secondary structure (DSSP, 8-state):
----SSPPB-TTSSBPEEEE--STTSTT-EEEE-TTTT-SSS-----EEE-SPPPPHHHHHHHHHHHHHHHHHHHHHHHHHHHHHHHHHHHHHHHHH--/----SSPPB-TTSSBPEEEE--STTSTT-EEEE-TTTT-SSS-----EEE-SPPPPHHHHHHHHHHHHHHHHHHHHHHHHHHHHHHHHHHHHHHHHH--

Sequence (198 aa):
MDMPEVIPVCFCGDPAKLSMSWSDDNPGRRFFGCNQFGSRFRKPCRFFSWFDPPLTPRSRMVLLGLLKKLRTLEDARKRERRTWFLVLVIVTVLLFSKLMDMPEVIPVCFCGDPAKLSMSWSDDNPGRRFFGCNQFGSRFRKPCRFFSWFDPPLTPRSRMVLLGLLKKLRTLEDARKRERRTWFLVLVIVTVLLFSKL

Radius of gyration: 25.64 Å; Cα contacts (8 Å, |Δi|>4): 239; chains: 2; bounding box: 69×69×44 Å